Protein AF-A0A967LLN1-F1 (afdb_monomer_lite)

Structure (mmCIF, N/CA/C/O backbone):
data_AF-A0A967LLN1-F1
#
_entry.id   AF-A0A967LLN1-F1
#
loop_
_atom_site.group_PDB
_atom_site.id
_atom_site.type_symbol
_atom_site.label_atom_id
_atom_site.label_alt_id
_atom_site.label_comp_id
_atom_site.label_asym_id
_atom_site.label_entity_id
_atom_site.label_seq_id
_atom_site.pdbx_PDB_ins_code
_atom_site.Cartn_x
_atom_site.Cartn_y
_atom_site.Cartn_z
_atom_site.occupancy
_atom_site.B_iso_or_equiv
_atom_site.auth_seq_id
_atom_site.auth_comp_id
_atom_site.auth_asym_id
_atom_site.auth_atom_id
_atom_site.pdbx_PDB_model_num
ATOM 1 N N . GLY A 1 1 ? -20.301 10.217 14.121 1.00 50.78 1 GLY A N 1
ATOM 2 C CA . GLY A 1 1 ? -21.049 9.078 13.564 1.00 50.78 1 GLY A CA 1
ATOM 3 C C . GLY A 1 1 ? -22.354 9.591 13.008 1.00 50.78 1 GLY A C 1
ATOM 4 O O . GLY A 1 1 ? -22.769 10.674 13.412 1.00 50.78 1 GLY A O 1
ATOM 5 N N . GLU A 1 2 ? -22.960 8.860 12.079 1.00 64.81 2 GLU A N 1
ATOM 6 C CA . GLU A 1 2 ? -24.320 9.166 11.631 1.00 64.81 2 GLU A CA 1
ATOM 7 C C . GLU A 1 2 ? -25.308 9.041 12.807 1.00 64.81 2 GLU A C 1
ATOM 9 O O . GLU A 1 2 ? -25.096 8.206 13.693 1.00 64.81 2 GLU A O 1
ATOM 14 N N . PRO A 1 3 ? -26.338 9.901 12.882 1.00 79.81 3 PRO A N 1
ATOM 15 C CA . PRO A 1 3 ? -27.316 9.851 13.961 1.00 79.81 3 PRO A CA 1
ATOM 16 C C . PRO A 1 3 ? -28.147 8.565 13.883 1.00 79.81 3 PRO A C 1
ATOM 18 O O . PRO A 1 3 ? -28.516 8.121 12.798 1.00 79.81 3 PRO A O 1
ATOM 21 N N . VAL A 1 4 ? -28.481 7.989 15.042 1.00 83.88 4 VAL A N 1
ATOM 22 C CA . VAL A 1 4 ? -29.387 6.834 15.116 1.00 83.88 4 VAL A CA 1
ATOM 23 C C . VAL A 1 4 ? -30.749 7.238 14.535 1.00 83.88 4 VAL A C 1
ATOM 25 O O . VAL A 1 4 ? -31.311 8.240 14.995 1.00 83.88 4 VAL A O 1
ATOM 28 N N . PRO A 1 5 ? -31.299 6.494 13.557 1.00 87.75 5 PRO A N 1
ATOM 29 C CA . PRO A 1 5 ? -32.604 6.805 12.996 1.00 87.75 5 PRO A CA 1
ATOM 30 C C . PRO A 1 5 ? -33.692 6.777 14.070 1.00 87.75 5 PRO A C 1
ATOM 32 O O . PRO A 1 5 ? -33.739 5.874 14.908 1.00 87.75 5 PRO A O 1
ATOM 35 N N . THR A 1 6 ? -34.571 7.776 14.049 1.00 88.75 6 THR A N 1
ATOM 36 C CA . THR A 1 6 ? -35.687 7.894 14.999 1.00 88.75 6 THR A CA 1
ATOM 37 C C . THR A 1 6 ? -36.976 7.277 14.469 1.00 88.75 6 THR A C 1
ATOM 39 O O . THR A 1 6 ? -37.884 6.997 15.253 1.00 88.75 6 THR A O 1
ATOM 42 N N . ASP A 1 7 ? -37.075 7.040 13.159 1.00 94.56 7 ASP A N 1
ATOM 43 C CA . ASP A 1 7 ? -38.197 6.323 12.575 1.00 94.56 7 ASP A CA 1
ATOM 44 C C . ASP A 1 7 ? -38.045 4.809 12.773 1.00 94.56 7 ASP A C 1
ATOM 46 O O . ASP A 1 7 ? -36.957 4.233 12.701 1.00 94.56 7 ASP A O 1
ATOM 50 N N . SER A 1 8 ? -39.170 4.147 13.043 1.00 92.00 8 SER A N 1
ATOM 51 C CA . SER A 1 8 ? -39.167 2.729 13.404 1.00 92.00 8 SER A CA 1
ATOM 52 C C . SER A 1 8 ? -38.662 1.827 12.278 1.00 92.00 8 SER A C 1
ATOM 54 O O . SER A 1 8 ? -38.106 0.774 12.570 1.00 92.00 8 SER A O 1
ATOM 56 N N . ALA A 1 9 ? -38.873 2.193 11.012 1.00 94.06 9 ALA A N 1
ATOM 57 C CA . ALA A 1 9 ? -38.487 1.349 9.886 1.00 94.06 9 ALA A CA 1
ATOM 58 C C . ALA A 1 9 ? -36.965 1.361 9.685 1.00 94.06 9 ALA A C 1
ATOM 60 O O . ALA A 1 9 ? -36.349 0.299 9.591 1.00 94.06 9 ALA A O 1
ATOM 61 N N . ALA A 1 10 ? -36.352 2.544 9.687 1.00 91.88 10 ALA A N 1
ATOM 62 C CA . ALA A 1 10 ? -34.909 2.697 9.589 1.00 91.88 10 ALA A CA 1
ATOM 63 C C . ALA A 1 10 ? -34.192 2.169 10.836 1.00 91.88 10 ALA A C 1
ATOM 65 O O . ALA A 1 10 ? -33.129 1.565 10.709 1.00 91.88 10 ALA A O 1
ATOM 66 N N . LEU A 1 11 ? -34.778 2.313 12.031 1.00 93.88 11 LEU A N 1
ATOM 67 C CA . LEU A 1 11 ? -34.212 1.726 13.245 1.00 93.88 11 LEU A CA 1
ATOM 68 C C . LEU A 1 11 ? -34.177 0.190 13.176 1.00 93.88 11 LEU A C 1
ATOM 70 O O . LEU A 1 11 ? -33.174 -0.418 13.546 1.00 93.88 11 LEU A O 1
ATOM 74 N N . GLU A 1 12 ? -35.242 -0.452 12.690 1.00 95.06 12 GLU A N 1
ATOM 75 C CA . GLU A 1 12 ? -35.258 -1.908 12.492 1.00 95.06 12 GLU A CA 1
ATOM 76 C C . GLU A 1 12 ? -34.293 -2.358 11.386 1.00 95.06 12 GLU A C 1
ATOM 78 O O . GLU A 1 12 ? -33.647 -3.401 11.519 1.00 95.06 12 GLU A O 1
ATOM 83 N N . ALA A 1 13 ? -34.139 -1.566 10.321 1.00 94.00 13 ALA A N 1
ATOM 84 C CA . ALA A 1 13 ? -33.137 -1.823 9.289 1.00 94.00 13 ALA A CA 1
ATOM 85 C C . ALA A 1 13 ? -31.707 -1.750 9.855 1.00 94.00 13 ALA A C 1
ATOM 87 O O . ALA A 1 13 ? -30.924 -2.676 9.643 1.00 94.00 13 ALA A O 1
ATOM 88 N N . LEU A 1 14 ? -31.396 -0.718 10.649 1.00 93.75 14 LEU A N 1
ATOM 89 C CA . LEU A 1 14 ? -30.102 -0.571 11.320 1.00 93.75 14 LEU A CA 1
ATOM 90 C C . LEU A 1 14 ? -29.831 -1.742 12.274 1.00 93.75 14 LEU A C 1
ATOM 92 O O . LEU A 1 14 ? -28.771 -2.357 12.211 1.00 93.75 14 LEU A O 1
ATOM 96 N N . LYS A 1 15 ? -30.804 -2.111 13.117 1.00 94.06 15 LYS A N 1
ATOM 97 C CA . LYS A 1 15 ? -30.673 -3.270 14.020 1.00 94.06 15 LYS A CA 1
ATOM 98 C C . LYS A 1 15 ? -30.375 -4.557 13.259 1.00 94.06 15 LYS A C 1
ATOM 100 O O . L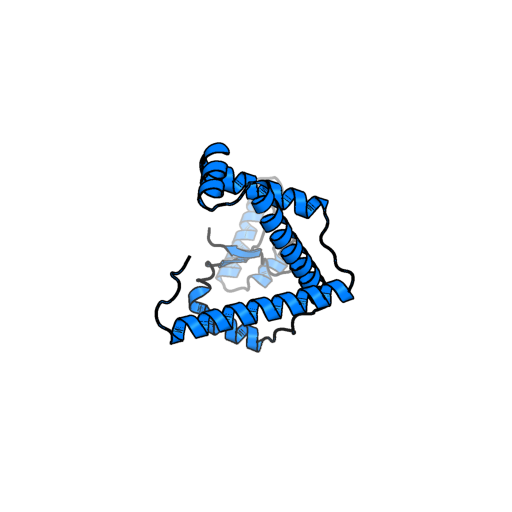YS A 1 15 ? -29.553 -5.350 13.711 1.00 94.06 15 LYS A O 1
ATOM 105 N N . ARG A 1 16 ? -31.045 -4.778 12.124 1.00 95.75 16 ARG A N 1
ATOM 106 C CA . ARG A 1 16 ? -30.810 -5.952 11.278 1.00 95.75 16 ARG A CA 1
ATOM 107 C C . ARG A 1 16 ? -29.395 -5.950 10.707 1.00 95.75 16 ARG A C 1
ATOM 109 O O . ARG A 1 16 ? -28.731 -6.975 10.788 1.00 95.75 16 ARG A O 1
ATOM 116 N N . GLN A 1 17 ? -28.929 -4.814 10.197 1.00 95.69 17 GLN A N 1
ATOM 117 C CA . GLN A 1 17 ? -27.575 -4.669 9.663 1.00 95.69 17 GLN A CA 1
ATOM 118 C C . GLN A 1 17 ? -26.499 -4.921 10.733 1.00 95.69 17 GLN A C 1
ATOM 120 O O . GLN A 1 17 ? -25.527 -5.640 10.486 1.00 95.69 17 GLN A O 1
ATOM 125 N N . GLU A 1 18 ? -26.678 -4.371 11.936 1.00 95.00 18 GLU A N 1
ATOM 126 C CA . GLU A 1 18 ? -25.761 -4.604 13.057 1.00 95.00 18 GLU A CA 1
ATOM 127 C C . GLU A 1 18 ? -25.783 -6.072 13.497 1.00 95.00 18 GLU A C 1
ATOM 129 O O . GLU A 1 18 ? -24.733 -6.683 13.702 1.00 95.00 18 GLU A O 1
ATOM 134 N N . LEU A 1 19 ? -26.969 -6.684 13.567 1.00 96.44 19 LEU A N 1
ATOM 135 C CA . LEU A 1 19 ? -27.102 -8.107 13.867 1.00 96.44 19 LEU A CA 1
ATOM 136 C C . LEU A 1 19 ? -26.388 -8.975 12.821 1.00 96.44 19 LEU A C 1
ATOM 138 O O . LEU A 1 19 ? -25.655 -9.890 13.191 1.00 96.44 19 LEU A O 1
ATOM 142 N N . GLU A 1 20 ? -26.559 -8.690 11.530 1.00 97.25 20 GLU A N 1
ATOM 143 C CA . GLU A 1 20 ? -25.869 -9.399 10.447 1.00 97.25 20 GLU A CA 1
ATOM 144 C C . GLU A 1 20 ? -24.346 -9.239 10.542 1.00 97.25 20 GLU A C 1
ATOM 146 O O . GLU A 1 20 ? -23.610 -10.216 10.390 1.00 97.25 20 GLU A O 1
ATOM 151 N N . THR A 1 21 ? -23.865 -8.039 10.870 1.00 94.81 21 THR A N 1
ATOM 152 C CA . THR A 1 21 ? -22.436 -7.773 11.094 1.00 94.81 21 THR A CA 1
ATOM 153 C C . THR A 1 21 ? -21.887 -8.621 12.242 1.00 94.81 21 THR A C 1
ATOM 155 O O . THR A 1 21 ? -20.859 -9.285 12.083 1.00 94.81 21 THR A O 1
ATOM 158 N N . LEU A 1 22 ? -22.602 -8.673 13.371 1.00 94.12 22 LEU A N 1
ATOM 159 C CA . LEU A 1 22 ? -22.223 -9.488 14.527 1.00 94.12 22 LEU A CA 1
ATOM 160 C C . LEU A 1 22 ? -22.251 -10.988 14.214 1.00 94.12 22 LEU A C 1
ATOM 162 O O . LEU A 1 22 ? -21.342 -11.709 14.622 1.00 94.12 22 LEU A O 1
ATOM 166 N N . ILE A 1 23 ? -23.260 -11.463 13.477 1.00 96.38 23 ILE A N 1
ATOM 167 C CA . ILE A 1 23 ? -23.355 -12.865 13.046 1.00 96.38 23 ILE A CA 1
ATOM 168 C C . ILE A 1 23 ? -22.143 -13.231 12.186 1.00 96.38 23 ILE A C 1
ATOM 170 O O . ILE A 1 23 ? -21.467 -14.220 12.471 1.00 96.38 23 ILE A O 1
ATOM 174 N N . ASN A 1 24 ? -21.832 -12.420 11.174 1.00 93.75 24 ASN A N 1
ATOM 175 C CA . ASN A 1 24 ? -20.703 -12.663 10.279 1.00 93.75 24 ASN A CA 1
ATOM 176 C C . ASN A 1 24 ? -19.366 -12.650 11.030 1.00 93.75 24 ASN A C 1
ATOM 178 O O . ASN A 1 24 ? -18.518 -13.516 10.803 1.00 93.75 24 ASN A O 1
ATOM 182 N N . GLU A 1 25 ? -19.187 -11.712 11.963 1.00 92.88 25 GLU A N 1
ATOM 183 C CA . GLU A 1 25 ? -17.988 -11.670 12.798 1.00 92.88 25 GLU A CA 1
ATOM 184 C C . GLU A 1 25 ? -17.874 -12.921 13.680 1.00 92.88 25 GLU A C 1
ATOM 186 O O . GLU A 1 25 ? -16.807 -13.531 13.744 1.00 92.88 25 GLU A O 1
ATOM 191 N N . LEU A 1 26 ? -18.964 -13.346 14.324 1.00 94.75 26 LEU A N 1
ATOM 192 C CA . LEU A 1 26 ? -18.969 -14.542 15.168 1.00 94.75 26 LEU A CA 1
ATOM 193 C C . LEU A 1 26 ? -18.662 -15.810 14.372 1.00 94.75 26 LEU A C 1
ATOM 195 O O . LEU A 1 26 ? -17.881 -16.634 14.846 1.00 94.75 26 LEU A O 1
ATOM 199 N N . ILE A 1 27 ? -19.224 -15.958 13.170 1.00 95.81 27 ILE A N 1
ATOM 200 C CA . ILE A 1 27 ? -18.919 -17.084 12.277 1.00 95.81 27 ILE A CA 1
ATOM 201 C C . ILE A 1 27 ? -17.418 -17.125 11.982 1.00 95.81 27 ILE A C 1
ATOM 203 O O . ILE A 1 27 ? -16.795 -18.182 12.090 1.00 95.81 27 ILE A O 1
ATOM 207 N N . LEU A 1 28 ? -16.827 -15.973 11.662 1.00 94.31 28 LEU A N 1
ATOM 208 C CA . LEU A 1 28 ? -15.412 -15.883 11.330 1.00 94.31 28 LEU A CA 1
ATOM 209 C C . LEU A 1 28 ? -14.511 -16.198 12.529 1.00 94.31 28 LEU A C 1
ATOM 211 O O . LEU A 1 28 ? -13.551 -16.950 12.391 1.00 94.31 28 LEU A O 1
ATOM 215 N N . LEU A 1 29 ? -14.833 -15.666 13.711 1.00 95.56 29 LEU A N 1
ATOM 216 C CA . LEU A 1 29 ? -14.082 -15.940 14.939 1.00 95.56 29 LEU A CA 1
ATOM 217 C C . LEU A 1 29 ? -14.192 -17.412 15.357 1.00 95.56 29 LEU A C 1
ATOM 219 O O . LEU A 1 29 ? -13.204 -17.998 15.795 1.00 95.56 29 LEU A O 1
ATOM 223 N N . GLN A 1 30 ? -15.363 -18.034 15.191 1.00 96.00 30 GLN A N 1
ATOM 224 C CA . GLN A 1 30 ? -15.542 -19.466 15.445 1.00 96.00 30 GLN A CA 1
ATOM 225 C C . GLN A 1 30 ? -14.746 -20.326 14.459 1.00 96.00 30 GLN A C 1
ATOM 227 O O . GLN A 1 30 ? -14.157 -21.326 14.866 1.00 96.00 30 GLN A O 1
ATOM 232 N N . ALA A 1 31 ? -14.716 -19.950 13.180 1.00 95.81 31 ALA A N 1
ATOM 233 C CA . ALA A 1 31 ? -13.921 -20.638 12.168 1.00 95.81 31 ALA A CA 1
ATOM 234 C C . ALA A 1 31 ? -12.416 -20.513 12.460 1.00 95.81 31 ALA A C 1
ATOM 236 O O . ALA A 1 31 ? -11.721 -21.522 12.534 1.00 95.81 31 ALA A O 1
ATOM 237 N N . ALA A 1 32 ? -11.942 -19.302 12.766 1.00 96.25 32 ALA A N 1
ATOM 238 C CA . ALA A 1 32 ? -10.562 -19.050 13.168 1.00 96.25 32 ALA A CA 1
ATOM 239 C C . ALA A 1 32 ? -10.154 -19.860 14.412 1.00 96.25 32 ALA A C 1
ATOM 241 O O . ALA A 1 32 ? -9.073 -20.444 14.441 1.00 96.25 32 ALA A O 1
ATOM 242 N N . ALA A 1 33 ? -11.035 -19.957 15.415 1.00 95.06 33 ALA A N 1
ATOM 243 C CA . ALA A 1 33 ? -10.790 -20.758 16.613 1.00 95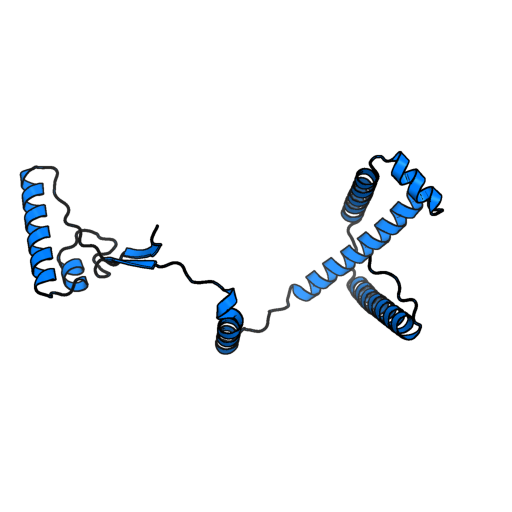.06 33 ALA A CA 1
ATOM 244 C C . ALA A 1 33 ? -10.690 -22.264 16.312 1.00 95.06 33 ALA A C 1
ATOM 246 O O . ALA A 1 33 ? -9.844 -22.941 16.894 1.00 95.06 33 ALA A O 1
ATOM 247 N N . ARG A 1 34 ? -11.512 -22.797 15.391 1.00 96.19 34 ARG A N 1
ATOM 248 C CA . ARG A 1 34 ? -11.395 -24.194 14.921 1.00 96.19 34 ARG A CA 1
ATOM 249 C C . ARG A 1 34 ? -10.049 -24.451 14.244 1.00 96.19 34 ARG A C 1
ATOM 251 O O . ARG A 1 34 ? -9.462 -25.507 14.460 1.00 96.19 34 ARG A O 1
ATOM 258 N N . ASP A 1 35 ? -9.543 -23.457 13.524 1.00 95.44 35 ASP A N 1
ATOM 259 C CA . ASP A 1 35 ? -8.240 -23.499 12.855 1.00 95.44 35 ASP A CA 1
ATOM 260 C C . ASP A 1 35 ? -7.084 -23.057 13.778 1.00 95.44 35 ASP A C 1
ATOM 262 O O . ASP A 1 35 ? -5.959 -22.849 13.326 1.00 95.44 35 ASP A O 1
ATOM 266 N N . SER A 1 36 ? -7.339 -22.959 15.092 1.00 95.00 36 SER A N 1
ATOM 267 C CA . SER A 1 36 ? -6.351 -22.641 16.135 1.00 95.00 36 SER A CA 1
ATOM 268 C C . SER A 1 36 ? -5.633 -21.296 15.943 1.00 95.00 36 SER A C 1
ATOM 270 O O . SER A 1 36 ? -4.508 -21.108 16.409 1.00 95.00 36 SER A O 1
ATOM 272 N N . ILE A 1 37 ? -6.285 -20.341 15.279 1.00 94.00 37 ILE A N 1
ATOM 273 C CA . ILE A 1 37 ? -5.788 -18.976 15.104 1.00 94.00 37 ILE A CA 1
ATOM 274 C C . ILE A 1 37 ? -6.085 -18.157 16.359 1.00 94.00 37 ILE A C 1
ATOM 276 O O . ILE A 1 37 ? -7.232 -18.042 16.798 1.00 94.00 37 ILE A O 1
ATOM 280 N N . VAL A 1 38 ? -5.039 -17.557 16.924 1.00 91.00 38 VAL A N 1
ATOM 281 C CA . VAL A 1 38 ? -5.092 -16.729 18.133 1.00 91.00 38 VAL A CA 1
ATOM 282 C C . VAL A 1 38 ? -4.342 -15.420 17.907 1.00 91.00 38 VAL A C 1
ATOM 284 O O . VAL A 1 38 ? -3.326 -15.393 17.218 1.00 91.00 38 VAL A O 1
ATOM 287 N N . ALA A 1 39 ? -4.816 -14.331 18.514 1.00 92.06 39 ALA A N 1
ATOM 288 C CA . ALA A 1 39 ? -4.083 -13.067 18.485 1.00 92.06 39 ALA A CA 1
ATOM 289 C C . ALA A 1 39 ? -2.803 -13.162 19.331 1.00 92.06 39 ALA A C 1
ATOM 291 O O . ALA A 1 39 ? -2.814 -13.744 20.416 1.00 92.06 39 ALA A O 1
ATOM 292 N N . GLY A 1 40 ? -1.715 -12.548 18.865 1.00 92.25 40 GLY A N 1
ATOM 293 C CA . GLY A 1 40 ? -0.480 -12.447 19.640 1.00 92.25 40 GLY A CA 1
ATOM 294 C C . GLY A 1 40 ? -0.633 -11.450 20.788 1.00 92.25 40 GLY A C 1
ATOM 295 O O . GLY A 1 40 ? -0.829 -10.263 20.542 1.00 92.25 40 GLY A O 1
ATOM 296 N N . GLU A 1 41 ? -0.503 -11.906 22.036 1.00 91.88 41 GLU A N 1
ATOM 297 C CA . GLU A 1 41 ? -0.717 -11.069 23.232 1.00 91.88 41 GLU A CA 1
ATOM 298 C C . GLU A 1 41 ? 0.130 -9.791 23.247 1.00 91.88 41 GLU A C 1
ATOM 300 O O . GLU A 1 41 ? -0.370 -8.721 23.578 1.00 91.88 41 GLU A O 1
ATOM 305 N N . GLY A 1 42 ? 1.400 -9.879 22.839 1.00 94.81 42 GLY A N 1
ATOM 306 C CA . GLY A 1 42 ? 2.281 -8.710 22.792 1.00 94.81 42 GLY A CA 1
ATOM 307 C C . GLY A 1 42 ? 1.842 -7.659 21.766 1.00 94.81 42 GLY A C 1
ATOM 308 O O . GLY A 1 42 ? 1.982 -6.465 22.012 1.00 94.81 42 GLY A O 1
ATOM 309 N N . GLU A 1 43 ? 1.274 -8.088 20.636 1.00 92.69 43 GLU A N 1
ATOM 310 C CA . GLU A 1 43 ? 0.745 -7.176 19.618 1.00 92.69 43 GLU A CA 1
ATOM 311 C C . GLU A 1 43 ? -0.572 -6.542 20.078 1.00 92.69 43 GLU A C 1
ATOM 313 O O . GLU A 1 43 ? -0.770 -5.341 19.897 1.00 92.69 43 GLU A O 1
ATOM 318 N N . VAL A 1 44 ? -1.443 -7.327 20.725 1.00 95.50 44 VAL A N 1
ATOM 319 C CA . VAL A 1 44 ? -2.686 -6.821 21.321 1.00 95.50 44 VAL A CA 1
ATOM 320 C C . VAL A 1 44 ? -2.372 -5.721 22.328 1.00 95.50 44 VAL A C 1
ATOM 322 O O . VAL A 1 44 ? -2.936 -4.635 22.232 1.00 95.50 44 VAL A O 1
ATOM 325 N N . GLU A 1 45 ? -1.438 -5.969 23.245 1.00 95.88 45 GLU A N 1
ATOM 326 C CA . GLU A 1 45 ? -1.054 -4.999 24.270 1.00 95.88 45 GLU A CA 1
ATOM 327 C C . GLU A 1 45 ? -0.486 -3.711 23.658 1.00 95.88 45 GLU A C 1
ATOM 329 O O . GLU A 1 45 ? -0.899 -2.610 24.024 1.00 95.88 45 GLU A O 1
ATOM 334 N N . ALA A 1 46 ? 0.398 -3.834 22.663 1.00 97.12 46 ALA A N 1
ATOM 335 C CA . ALA A 1 46 ? 0.965 -2.680 21.968 1.00 97.12 46 ALA A CA 1
ATOM 336 C C . ALA A 1 46 ? -0.107 -1.839 21.249 1.00 97.12 46 ALA A C 1
ATOM 338 O O . ALA A 1 46 ? -0.064 -0.608 21.294 1.00 97.12 46 ALA A O 1
ATOM 339 N N . GLN A 1 47 ? -1.086 -2.484 20.605 1.00 96.50 47 GLN A N 1
ATOM 340 C CA . GLN A 1 47 ? -2.192 -1.789 19.940 1.00 96.50 47 GLN A CA 1
ATOM 341 C C . GLN A 1 47 ? -3.156 -1.133 20.940 1.00 96.50 47 GLN A C 1
ATOM 343 O O . GLN A 1 47 ? -3.643 -0.033 20.678 1.00 96.50 47 GLN A O 1
ATOM 348 N N . VAL A 1 48 ? -3.412 -1.768 22.088 1.00 97.62 48 VAL A N 1
ATOM 349 C CA . VAL A 1 48 ? -4.230 -1.197 23.172 1.00 97.62 48 VAL A CA 1
ATOM 350 C C . VAL A 1 48 ? -3.574 0.060 23.739 1.00 97.62 48 VAL A C 1
ATOM 352 O O . VAL A 1 48 ? -4.234 1.094 23.841 1.00 97.62 48 VAL A O 1
ATOM 355 N N . GLU A 1 49 ? -2.277 -0.000 24.045 1.00 96.62 49 GLU A N 1
ATOM 356 C CA . GLU A 1 49 ? -1.505 1.159 24.508 1.00 96.62 49 GLU A CA 1
ATOM 357 C C . GLU A 1 49 ? -1.529 2.302 23.490 1.00 96.62 49 GLU A C 1
ATOM 359 O O . GLU A 1 49 ? -1.830 3.446 23.835 1.00 96.62 49 GLU A O 1
ATOM 364 N N . ALA A 1 50 ? -1.295 1.995 22.210 1.00 97.38 50 ALA A N 1
ATOM 365 C CA . ALA A 1 50 ? -1.350 2.992 21.146 1.00 97.38 50 ALA A CA 1
ATOM 366 C C . ALA A 1 50 ? -2.744 3.630 21.016 1.00 97.38 50 ALA A C 1
ATOM 368 O O . ALA A 1 50 ? -2.851 4.845 20.826 1.00 97.38 50 ALA A O 1
ATOM 369 N N . ALA A 1 51 ? -3.811 2.835 21.147 1.00 95.81 51 ALA A N 1
ATOM 370 C CA . ALA A 1 51 ? -5.184 3.321 21.092 1.00 95.81 51 ALA A CA 1
ATOM 371 C C . ALA A 1 51 ? -5.512 4.246 22.272 1.00 95.81 51 ALA A C 1
ATOM 373 O O . ALA A 1 51 ? -6.075 5.319 22.058 1.00 95.81 51 ALA A O 1
ATOM 374 N N . ILE A 1 52 ? -5.123 3.880 23.498 1.00 95.62 52 ILE A N 1
ATOM 375 C CA . ILE A 1 52 ? -5.323 4.724 24.685 1.00 95.62 52 ILE A CA 1
ATOM 376 C C . ILE A 1 52 ? -4.524 6.024 24.556 1.00 95.62 52 ILE A C 1
ATOM 378 O O . ILE A 1 52 ? -5.091 7.102 24.723 1.00 95.62 52 ILE A O 1
ATOM 382 N N . ALA A 1 53 ? -3.250 5.953 24.161 1.00 96.00 53 ALA A N 1
ATOM 383 C CA . ALA A 1 53 ? -2.417 7.136 23.949 1.00 96.00 53 ALA A CA 1
ATOM 384 C C . ALA A 1 53 ? -2.967 8.067 22.848 1.00 96.00 53 ALA A C 1
ATOM 386 O O . ALA A 1 53 ? -2.777 9.284 22.897 1.00 96.00 53 ALA A O 1
ATOM 387 N N . ASP A 1 54 ? -3.643 7.528 21.827 1.00 96.38 54 ASP A N 1
ATOM 388 C CA . ASP A 1 54 ? -4.357 8.338 20.835 1.00 96.38 54 ASP A CA 1
ATOM 389 C C . ASP A 1 54 ? -5.576 9.047 21.435 1.00 96.38 54 ASP A C 1
ATOM 391 O O . ASP A 1 54 ? -5.763 10.239 21.189 1.00 96.38 54 ASP A O 1
ATOM 395 N N . GLN A 1 55 ? -6.357 8.366 22.279 1.00 94.81 55 GLN A N 1
ATOM 396 C CA . GLN A 1 55 ? -7.481 8.993 22.980 1.00 94.81 55 GLN A CA 1
ATOM 397 C C . GLN A 1 55 ? -7.012 10.087 23.940 1.00 94.81 55 GLN A C 1
ATOM 399 O O . GLN A 1 55 ? -7.514 11.207 23.872 1.00 94.81 55 GLN A O 1
ATOM 404 N N . GLU A 1 56 ? -5.999 9.827 24.767 1.00 95.19 56 GLU A N 1
ATOM 405 C CA . GLU A 1 56 ? -5.450 10.831 25.686 1.00 95.19 56 GLU A CA 1
ATOM 406 C C . GLU A 1 56 ? -5.004 12.103 24.949 1.00 95.19 56 GLU A C 1
ATOM 408 O O . GLU A 1 56 ? -5.268 13.215 25.412 1.00 95.19 56 GLU A O 1
ATOM 413 N N . ARG A 1 57 ? -4.391 11.956 23.763 1.00 95.69 57 ARG A N 1
ATOM 414 C CA . ARG A 1 57 ? -4.022 13.090 22.901 1.00 95.69 57 ARG A CA 1
ATOM 415 C C . ARG A 1 57 ? -5.242 13.834 22.357 1.00 95.69 57 ARG A C 1
ATOM 417 O O . ARG A 1 57 ? -5.233 15.062 22.363 1.00 95.69 57 ARG A O 1
ATOM 424 N N . ARG A 1 58 ? -6.294 13.131 21.921 1.00 95.50 58 ARG A N 1
ATOM 425 C CA . ARG A 1 58 ? -7.547 13.750 21.431 1.00 95.50 58 ARG A CA 1
ATOM 426 C C . ARG A 1 58 ? -8.274 14.543 22.516 1.00 95.50 58 ARG A C 1
ATOM 428 O O . ARG A 1 58 ? -8.836 15.592 22.220 1.00 95.50 58 ARG A O 1
ATOM 435 N N . PHE A 1 59 ? -8.227 14.068 23.759 1.00 94.62 59 PHE A N 1
ATOM 436 C CA . PHE A 1 59 ? -8.765 14.772 24.928 1.00 94.62 59 PHE A CA 1
ATOM 437 C C . PHE A 1 59 ? -7.804 15.835 25.492 1.00 94.62 59 PHE A C 1
ATOM 439 O O . PHE A 1 59 ? -8.151 16.5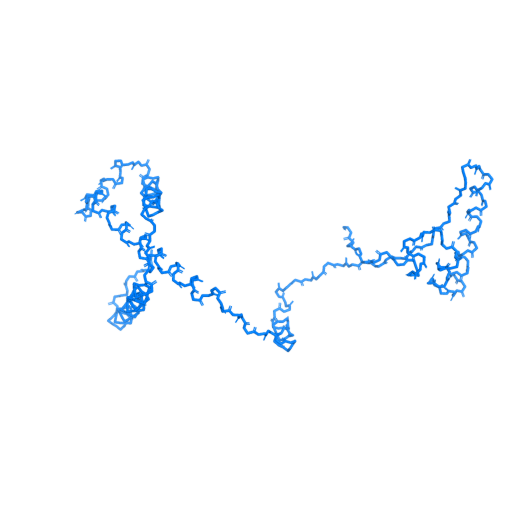57 26.425 1.00 94.62 59 PHE A O 1
ATOM 446 N N . GLY A 1 60 ? -6.591 15.950 24.943 1.00 94.50 60 GLY A N 1
ATOM 447 C CA . GLY A 1 60 ? -5.571 16.927 25.328 1.00 94.50 60 GLY A CA 1
ATOM 448 C C . GLY A 1 60 ? -4.782 16.573 26.591 1.00 94.50 60 GLY A C 1
ATOM 449 O O . GLY A 1 60 ? -3.667 17.060 26.768 1.00 94.50 60 GLY A O 1
ATOM 450 N N . SER A 1 61 ? -5.316 15.722 27.467 1.00 94.44 61 SER A N 1
ATOM 451 C CA . SER A 1 61 ? -4.583 15.167 28.605 1.00 94.44 61 SER A CA 1
ATOM 452 C C . SER A 1 61 ? -5.206 13.860 29.088 1.00 94.44 61 SER A C 1
ATOM 454 O O . SER A 1 61 ? -6.412 13.643 28.953 1.00 94.44 61 SER A O 1
ATOM 456 N N . ARG A 1 62 ? -4.395 13.038 29.760 1.00 93.69 62 ARG A N 1
ATOM 457 C CA . ARG A 1 62 ? -4.866 11.839 30.459 1.00 93.69 62 ARG A CA 1
ATOM 458 C C . ARG A 1 62 ? -5.975 12.142 31.468 1.00 93.69 62 ARG A C 1
ATOM 460 O O . ARG A 1 62 ? -6.983 11.454 31.481 1.00 93.69 62 ARG A O 1
ATOM 467 N N . SER A 1 63 ? -5.843 13.206 32.264 1.00 95.44 63 SER A N 1
ATOM 468 C CA . SER A 1 63 ? -6.870 13.555 33.257 1.00 95.44 63 SER A CA 1
ATOM 469 C C . SER A 1 63 ? -8.211 13.927 32.612 1.00 95.44 63 SER A C 1
ATOM 471 O O . SER A 1 63 ? -9.257 13.516 33.106 1.00 95.44 63 SER A O 1
ATOM 473 N N . ALA A 1 64 ? -8.195 14.654 31.489 1.00 96.06 64 ALA A N 1
ATOM 474 C CA . ALA A 1 64 ? -9.415 14.987 30.751 1.00 96.06 64 ALA A CA 1
ATOM 475 C C . ALA A 1 64 ? -10.090 13.735 30.166 1.00 96.06 64 ALA A C 1
ATOM 477 O O . ALA A 1 64 ? -11.311 13.606 30.232 1.00 96.06 64 ALA A O 1
ATOM 478 N N . PHE A 1 65 ? -9.296 12.793 29.652 1.00 96.44 65 PHE A N 1
ATOM 479 C CA . PHE A 1 65 ? -9.784 11.497 29.187 1.00 96.44 65 PHE A CA 1
ATOM 480 C C . PHE A 1 65 ? -10.395 10.662 30.326 1.00 96.44 65 PHE A C 1
ATOM 482 O O . PHE A 1 65 ? -11.512 10.167 30.201 1.00 96.44 65 PHE A O 1
ATOM 489 N N . GLU A 1 66 ? -9.713 10.564 31.469 1.00 95.50 66 GLU A N 1
ATOM 490 C CA . GLU A 1 66 ? -10.205 9.855 32.658 1.00 95.50 66 GLU A CA 1
ATOM 491 C C . GLU A 1 66 ? -11.520 10.447 33.185 1.00 95.50 66 GLU A C 1
ATOM 493 O O . GLU A 1 66 ? -12.440 9.709 33.540 1.00 95.50 66 GLU A O 1
ATOM 498 N N . GLN A 1 67 ? -11.640 11.778 33.194 1.00 96.31 67 GLN A N 1
ATOM 499 C CA . GLN A 1 67 ? -12.884 12.461 33.557 1.00 96.31 67 GLN A CA 1
ATOM 500 C C . GLN A 1 67 ? -14.009 12.168 32.560 1.00 96.31 67 GLN A C 1
ATOM 502 O O . GLN A 1 67 ? -15.138 11.933 32.985 1.00 96.31 67 GLN A O 1
ATOM 507 N N . ALA A 1 68 ? -13.715 12.147 31.257 1.00 95.69 68 ALA A N 1
ATOM 508 C CA . ALA A 1 68 ? -14.700 11.810 30.233 1.00 95.69 68 ALA A CA 1
ATOM 509 C C . ALA A 1 68 ? -15.238 10.381 30.411 1.00 95.69 68 ALA A C 1
ATOM 511 O O . ALA A 1 68 ? -16.452 10.195 30.440 1.00 95.69 68 ALA A O 1
ATOM 512 N N . LEU A 1 69 ? -14.357 9.399 30.642 1.00 96.19 69 LEU A N 1
ATOM 513 C CA . LEU A 1 69 ? -14.768 8.023 30.942 1.00 96.19 69 LEU A CA 1
ATOM 514 C C . LEU A 1 69 ? -15.612 7.942 32.219 1.00 96.19 69 LEU A C 1
ATOM 516 O O . LEU A 1 69 ? -16.653 7.288 32.233 1.00 96.19 69 LEU A O 1
ATOM 520 N N . SER A 1 70 ? -15.203 8.648 33.276 1.00 96.00 70 SER A N 1
ATOM 521 C CA . SER A 1 70 ? -15.944 8.689 34.541 1.00 96.00 70 SER A CA 1
ATOM 522 C C . SER A 1 70 ? -17.356 9.265 34.366 1.00 96.00 70 SER A C 1
ATOM 524 O O . SER A 1 70 ? -18.313 8.732 34.929 1.00 96.00 70 SER A O 1
ATOM 526 N N . ASN A 1 71 ? -17.517 10.299 33.530 1.00 96.12 71 ASN A N 1
ATOM 527 C CA . ASN A 1 71 ? -18.826 10.874 33.197 1.00 96.12 71 ASN A CA 1
ATOM 528 C C . ASN A 1 71 ? -19.735 9.884 32.448 1.00 96.12 71 ASN A C 1
ATOM 530 O O . ASN A 1 71 ? -20.956 9.961 32.569 1.00 96.12 71 ASN A O 1
ATOM 534 N N . GLU A 1 72 ? -19.146 8.946 31.706 1.00 93.88 72 GLU A N 1
ATOM 535 C CA . GLU A 1 72 ? -19.841 7.832 31.049 1.00 93.88 72 GLU A CA 1
ATOM 536 C C . GLU A 1 72 ? -20.007 6.604 31.969 1.00 93.88 72 GLU A C 1
ATOM 538 O O . GLU A 1 72 ? -20.554 5.582 31.556 1.00 93.88 72 GLU A O 1
ATOM 543 N N . GLY A 1 73 ? -19.571 6.693 33.232 1.00 96.06 73 GLY A N 1
ATOM 544 C CA . GLY A 1 73 ? -19.669 5.614 34.217 1.00 96.06 73 GLY A CA 1
ATOM 545 C C . GLY A 1 73 ? -18.639 4.497 34.027 1.00 96.06 73 GLY A C 1
ATOM 546 O O . GLY A 1 73 ? -18.859 3.383 34.503 1.00 96.06 73 GLY A O 1
ATOM 547 N N . MET A 1 74 ? -17.531 4.779 33.338 1.00 95.81 74 MET A N 1
ATOM 548 C CA . MET A 1 74 ? -16.494 3.809 32.991 1.00 95.81 74 MET A CA 1
ATOM 549 C C . MET A 1 74 ? -15.151 4.151 33.646 1.00 95.81 74 MET A C 1
ATOM 551 O O . MET A 1 74 ? -14.757 5.312 33.749 1.00 95.81 74 MET A O 1
ATOM 555 N N . THR A 1 75 ? -14.409 3.128 34.068 1.00 95.56 75 THR A N 1
ATOM 556 C CA . THR A 1 75 ? -13.011 3.285 34.498 1.00 95.56 75 THR A CA 1
ATOM 557 C C . THR A 1 75 ? -12.046 3.110 33.325 1.00 95.56 75 THR A C 1
ATOM 559 O O . THR A 1 75 ? -12.363 2.458 32.331 1.00 95.56 75 THR A O 1
ATOM 562 N N . VAL A 1 76 ? -10.819 3.623 33.460 1.00 93.19 76 VAL A N 1
ATOM 563 C CA . VAL A 1 76 ? -9.746 3.389 32.472 1.00 93.19 76 VAL A CA 1
ATOM 564 C C . VAL A 1 76 ? -9.508 1.900 32.246 1.00 93.19 76 VAL A C 1
ATOM 566 O O . VAL A 1 76 ? -9.303 1.478 31.115 1.00 93.19 76 VAL A O 1
ATOM 569 N N . GLU A 1 77 ? -9.570 1.096 33.307 1.00 95.50 77 GLU A N 1
ATOM 570 C CA . GLU A 1 77 ? -9.360 -0.349 33.217 1.00 95.50 77 GLU A CA 1
ATOM 571 C C . GLU A 1 77 ? -10.479 -1.038 32.423 1.00 95.50 77 GLU A C 1
ATOM 573 O O . GLU A 1 77 ? -10.212 -1.866 31.556 1.00 95.50 77 GLU A O 1
ATOM 578 N N . GLN A 1 78 ? -11.738 -0.654 32.648 1.00 96.31 78 GLN A N 1
ATOM 579 C CA . GLN A 1 78 ? -12.863 -1.165 31.858 1.00 96.31 78 GLN A CA 1
ATOM 580 C C . GLN A 1 78 ? -12.743 -0.764 30.385 1.00 96.31 78 GLN A C 1
ATOM 582 O O . GLN A 1 78 ? -12.943 -1.596 29.498 1.00 96.31 78 GLN A O 1
ATOM 587 N N . TYR A 1 79 ? -12.359 0.486 30.120 1.00 95.81 79 TYR A N 1
ATOM 588 C CA . TYR A 1 79 ? -12.117 0.961 28.763 1.00 95.81 79 TYR A CA 1
ATOM 589 C C . TYR A 1 79 ? -10.986 0.175 28.092 1.00 95.81 79 TYR A C 1
ATOM 591 O O . TYR A 1 79 ? -11.138 -0.309 26.971 1.00 95.81 79 TYR A O 1
ATOM 599 N N . ARG A 1 80 ? -9.873 -0.031 28.805 1.00 96.56 80 ARG A N 1
ATOM 600 C CA . ARG A 1 80 ? -8.736 -0.830 28.342 1.00 96.56 80 ARG A CA 1
ATOM 601 C C . ARG A 1 80 ? -9.165 -2.243 27.962 1.00 96.56 80 ARG A C 1
ATOM 603 O O . ARG A 1 80 ? -8.816 -2.707 26.880 1.00 96.56 80 ARG A O 1
ATOM 610 N N . GLN A 1 81 ? -9.949 -2.909 28.809 1.00 97.12 81 GLN A N 1
ATOM 611 C CA . GLN A 1 81 ? -10.459 -4.255 28.535 1.00 97.12 81 GLN A CA 1
ATOM 612 C C . GLN A 1 81 ? -11.367 -4.288 27.302 1.00 97.12 81 GLN A C 1
ATOM 614 O O . GLN A 1 81 ? -11.256 -5.206 26.487 1.00 97.12 81 GLN A O 1
ATOM 619 N N . MET A 1 82 ? -12.220 -3.277 27.124 1.00 96.00 82 MET A N 1
ATOM 620 C CA . MET A 1 82 ? -13.068 -3.147 25.937 1.00 96.00 82 MET A CA 1
ATOM 621 C C . MET A 1 82 ? -12.227 -3.010 24.659 1.00 96.00 82 MET A C 1
ATOM 623 O O . MET A 1 82 ? -12.459 -3.730 23.684 1.00 96.00 82 MET A O 1
ATOM 627 N N . ILE A 1 83 ? -11.208 -2.146 24.675 1.00 96.88 83 ILE A N 1
ATOM 628 C CA . ILE A 1 83 ? -10.280 -1.988 23.549 1.00 96.88 83 ILE A CA 1
ATOM 629 C C . ILE A 1 83 ? -9.506 -3.284 23.295 1.00 96.88 83 ILE A C 1
ATOM 631 O O . ILE A 1 83 ? -9.439 -3.732 22.152 1.00 96.88 83 ILE A O 1
ATOM 635 N N . ALA A 1 84 ? -8.996 -3.940 24.339 1.00 97.31 84 ALA A N 1
ATOM 636 C CA . ALA A 1 84 ? -8.262 -5.198 24.220 1.00 97.31 84 ALA A CA 1
ATOM 637 C C . ALA A 1 84 ? -9.108 -6.309 23.584 1.00 97.31 84 ALA A C 1
ATOM 639 O O . ALA A 1 84 ? -8.623 -7.040 22.718 1.00 97.31 84 ALA A O 1
ATOM 640 N N . GLN A 1 85 ? -10.388 -6.417 23.955 1.00 95.88 85 GLN A N 1
ATOM 641 C CA . GLN A 1 85 ? -11.314 -7.354 23.317 1.00 95.88 85 GLN A CA 1
ATOM 642 C C . GLN A 1 85 ? -11.522 -7.031 21.831 1.00 95.88 85 GLN A C 1
ATOM 644 O O . GLN A 1 85 ? -11.463 -7.940 20.999 1.00 95.88 85 GLN A O 1
ATOM 649 N N . GLY A 1 86 ? -11.726 -5.756 21.485 1.00 95.12 86 GLY A N 1
ATOM 650 C CA . GLY A 1 86 ? -11.894 -5.318 20.096 1.00 95.12 86 GLY A CA 1
ATOM 651 C C . GLY A 1 86 ? -10.655 -5.584 19.236 1.00 95.12 86 GLY A C 1
ATOM 652 O O . GLY A 1 86 ? -10.758 -6.179 18.161 1.00 95.12 86 GLY A O 1
ATOM 653 N N . VAL A 1 87 ? -9.476 -5.219 19.744 1.00 96.62 87 VAL A N 1
ATOM 654 C CA . VAL A 1 87 ? -8.175 -5.453 19.101 1.00 96.62 87 VAL A CA 1
ATOM 655 C C . VAL A 1 87 ? -7.946 -6.945 18.875 1.00 96.62 87 VAL A C 1
ATOM 657 O O . VAL A 1 87 ? -7.653 -7.360 17.756 1.00 96.62 87 VAL A O 1
ATOM 660 N N . ARG A 1 88 ? -8.162 -7.776 19.901 1.00 96.12 88 ARG A N 1
ATOM 661 C CA . ARG A 1 88 ? -8.010 -9.235 19.807 1.00 96.12 88 ARG A CA 1
ATOM 662 C C . ARG A 1 88 ? -8.911 -9.837 18.731 1.00 96.12 88 ARG A C 1
ATOM 664 O O . ARG A 1 88 ? -8.433 -10.601 17.895 1.00 96.12 88 ARG A O 1
ATOM 671 N N . ARG A 1 89 ? -10.201 -9.481 18.727 1.00 95.25 89 ARG A N 1
ATOM 672 C CA . ARG A 1 89 ? -11.161 -9.945 17.708 1.00 95.25 89 ARG A CA 1
ATOM 673 C C . ARG A 1 89 ? -10.732 -9.513 16.309 1.00 95.25 89 ARG A C 1
ATOM 675 O O . ARG A 1 89 ? -10.740 -10.328 15.388 1.00 95.25 89 ARG A O 1
ATOM 682 N N . SER A 1 90 ? -10.320 -8.255 16.159 1.00 94.19 90 SER A N 1
ATOM 683 C CA . SER A 1 90 ? -9.851 -7.724 14.879 1.00 94.19 90 SER A CA 1
ATOM 684 C C . SER A 1 90 ? -8.600 -8.446 14.381 1.00 94.19 90 SER A C 1
ATOM 686 O O . SER A 1 90 ? -8.557 -8.826 13.212 1.00 94.19 90 SER A O 1
ATOM 688 N N . GLY A 1 91 ? -7.626 -8.697 15.259 1.00 94.12 91 GLY A N 1
ATOM 689 C CA . GLY A 1 91 ? -6.399 -9.422 14.932 1.00 94.12 91 GLY A CA 1
ATOM 690 C C . GLY A 1 91 ? -6.673 -10.856 14.477 1.00 94.12 91 GLY A C 1
ATOM 691 O O . GLY A 1 91 ? -6.204 -11.254 13.414 1.00 94.12 91 GLY A O 1
ATOM 692 N N . ILE A 1 92 ? -7.514 -11.603 15.209 1.00 96.12 92 ILE A N 1
ATOM 693 C CA . ILE A 1 92 ? -7.928 -12.966 14.817 1.00 96.12 92 ILE A CA 1
ATOM 694 C C . ILE A 1 92 ? -8.589 -12.945 13.436 1.00 96.12 92 ILE A C 1
ATOM 696 O O . ILE A 1 92 ? -8.226 -13.729 12.560 1.00 96.12 92 ILE A O 1
ATOM 700 N N . ARG A 1 93 ? -9.530 -12.019 13.212 1.00 95.00 93 ARG A N 1
ATOM 701 C CA . ARG A 1 93 ? -10.191 -11.848 11.912 1.00 95.00 93 ARG A CA 1
ATOM 702 C C . ARG A 1 93 ? -9.184 -11.573 10.796 1.00 95.00 93 ARG A C 1
ATOM 704 O O . ARG A 1 93 ? -9.264 -12.210 9.751 1.00 95.00 93 ARG A O 1
ATOM 711 N N . GLN A 1 94 ? -8.269 -10.627 10.994 1.00 92.56 94 GLN A N 1
ATOM 712 C CA . GLN A 1 94 ? -7.276 -10.248 9.986 1.00 92.56 94 GLN A CA 1
ATOM 713 C C . GLN A 1 94 ? -6.356 -11.419 9.640 1.00 92.56 94 GLN A C 1
ATOM 715 O O . GLN A 1 94 ? -6.180 -11.724 8.462 1.00 92.56 94 GLN A O 1
ATOM 720 N N . GLN A 1 95 ? -5.831 -12.111 10.652 1.00 93.38 95 GLN A N 1
ATOM 721 C CA . GLN A 1 95 ? -4.992 -13.293 10.460 1.00 93.38 95 GLN A CA 1
ATOM 722 C C . GLN A 1 95 ? -5.745 -14.409 9.735 1.00 93.38 95 GLN A C 1
ATOM 724 O O . GLN A 1 95 ? -5.198 -15.035 8.828 1.00 93.38 95 GLN A O 1
ATOM 729 N N . TYR A 1 96 ? -7.014 -14.628 10.083 1.00 94.38 96 TYR A N 1
ATOM 730 C CA . TYR A 1 96 ? -7.816 -15.660 9.442 1.00 94.38 96 TYR A CA 1
ATOM 731 C C . TYR A 1 96 ? -8.138 -15.331 7.981 1.00 94.38 96 TYR A C 1
ATOM 733 O O . TYR A 1 96 ? -7.979 -16.176 7.105 1.00 94.38 96 TYR A O 1
ATOM 741 N N . VAL A 1 97 ? -8.510 -14.083 7.681 1.00 92.44 97 VAL A N 1
ATOM 742 C CA . VAL A 1 97 ? -8.714 -13.633 6.295 1.00 92.44 97 VAL A CA 1
ATOM 743 C C . VAL A 1 97 ? -7.421 -13.753 5.487 1.00 92.44 97 VAL A C 1
ATOM 745 O O . VAL A 1 97 ? -7.463 -14.231 4.355 1.00 92.44 97 VAL A O 1
ATOM 748 N N . ALA A 1 98 ? -6.273 -13.388 6.064 1.00 91.94 98 ALA A N 1
ATOM 749 C CA . ALA A 1 98 ? -4.977 -13.548 5.412 1.00 91.94 98 ALA A CA 1
ATOM 750 C C . ALA A 1 98 ? -4.661 -15.025 5.123 1.00 91.94 98 ALA A C 1
ATOM 752 O O . ALA A 1 98 ? -4.204 -15.351 4.028 1.00 91.94 98 ALA A O 1
ATOM 753 N N . LEU A 1 99 ? -4.970 -15.929 6.060 1.00 91.56 99 LEU A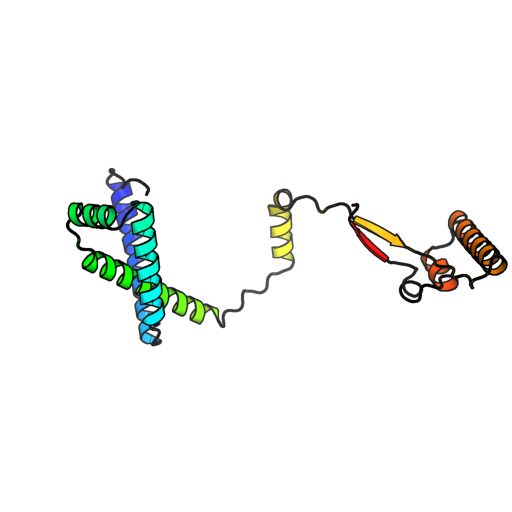 N 1
ATOM 754 C CA . LEU A 1 99 ? -4.830 -17.372 5.859 1.00 91.56 99 LEU A CA 1
ATOM 755 C C . LEU A 1 99 ? -5.708 -17.869 4.698 1.00 91.56 99 LEU A C 1
ATOM 757 O O . LEU A 1 99 ? -5.207 -18.569 3.820 1.00 91.56 99 LEU A O 1
ATOM 761 N N . LEU A 1 100 ? -6.983 -17.467 4.652 1.00 90.62 100 LEU A N 1
ATOM 762 C CA . LEU A 1 100 ? -7.909 -17.832 3.570 1.00 90.62 100 LEU A CA 1
ATOM 763 C C . LEU A 1 100 ? -7.478 -17.280 2.203 1.00 90.62 100 LEU A C 1
ATOM 765 O O . LEU A 1 100 ? -7.788 -17.863 1.165 1.00 90.62 100 LEU A O 1
ATOM 769 N N . GLN A 1 101 ? -6.787 -16.140 2.189 1.00 90.25 101 GLN A N 1
ATOM 770 C CA . GLN A 1 101 ? -6.301 -15.511 0.965 1.00 90.25 101 GLN A CA 1
ATOM 771 C C . GLN A 1 101 ? -4.945 -16.044 0.503 1.00 90.25 101 GLN A C 1
ATOM 773 O O . GLN A 1 101 ? -4.651 -15.930 -0.683 1.00 90.25 101 GLN A O 1
ATOM 778 N N . ARG A 1 102 ? -4.141 -16.646 1.390 1.00 88.75 102 ARG A N 1
ATOM 779 C CA . ARG A 1 102 ? -2.764 -17.078 1.094 1.00 88.75 102 ARG A CA 1
ATOM 780 C C . ARG A 1 102 ? -2.662 -17.917 -0.179 1.00 88.75 102 ARG A C 1
ATOM 782 O O . ARG A 1 102 ? -1.787 -17.680 -1.004 1.00 88.75 102 ARG A O 1
ATOM 789 N N . ASP A 1 103 ? -3.583 -18.863 -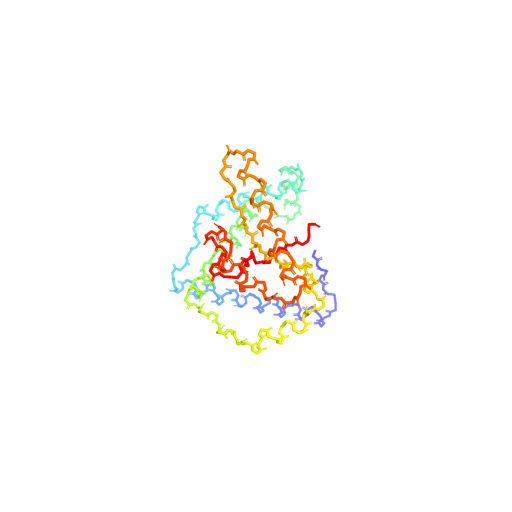0.334 1.00 82.81 103 ASP A N 1
ATOM 790 C CA . ASP A 1 103 ? -3.594 -19.811 -1.451 1.00 82.81 103 ASP A CA 1
ATOM 791 C C . ASP A 1 103 ? -4.665 -19.451 -2.507 1.00 82.81 103 ASP A C 1
ATOM 793 O O . ASP A 1 103 ? -4.854 -20.163 -3.500 1.00 82.81 103 ASP A O 1
ATOM 797 N N . ARG A 1 104 ? -5.360 -18.316 -2.332 1.00 86.00 104 ARG A N 1
ATOM 798 C CA . ARG A 1 104 ? -6.383 -17.834 -3.262 1.00 86.00 104 ARG A CA 1
ATOM 799 C C . ARG A 1 104 ? -5.713 -17.132 -4.436 1.00 86.00 104 ARG A C 1
ATOM 801 O O . ARG A 1 104 ? -5.276 -15.989 -4.338 1.00 86.00 104 ARG A O 1
ATOM 808 N N . ARG A 1 105 ? -5.689 -17.798 -5.588 1.00 79.31 105 ARG A N 1
ATOM 809 C CA . ARG A 1 105 ? -5.317 -17.146 -6.847 1.00 79.31 105 ARG A CA 1
ATOM 810 C C . ARG A 1 105 ? -6.476 -16.250 -7.295 1.00 79.31 105 ARG A C 1
ATOM 812 O O . ARG A 1 105 ? -7.609 -16.743 -7.329 1.00 79.31 105 ARG A O 1
ATOM 819 N N . PRO A 1 106 ? -6.241 -14.964 -7.612 1.00 79.12 106 PRO A N 1
ATOM 820 C CA . PRO A 1 106 ? -7.262 -14.179 -8.286 1.00 79.12 106 PRO A CA 1
ATOM 821 C C . PRO A 1 106 ? -7.629 -14.884 -9.600 1.00 79.12 106 PRO A C 1
ATOM 823 O O . PRO A 1 106 ? -6.765 -15.542 -10.197 1.00 79.12 106 PRO A O 1
ATOM 826 N N . PRO A 1 107 ? -8.897 -14.810 -10.034 1.00 82.69 107 PRO A N 1
ATOM 827 C CA . PRO A 1 107 ? -9.269 -15.329 -11.341 1.00 82.69 107 PRO A CA 1
ATOM 828 C C . PRO A 1 107 ? -8.387 -14.665 -12.415 1.00 82.69 107 PRO A C 1
ATOM 830 O O . PRO A 1 107 ? -8.049 -13.486 -12.268 1.00 82.69 107 PRO A O 1
ATOM 833 N N . PRO A 1 108 ? -7.955 -15.409 -13.450 1.00 87.25 108 PRO A N 1
ATOM 834 C CA . PRO A 1 108 ? -7.207 -14.812 -14.547 1.00 87.25 108 PRO A CA 1
ATOM 835 C C . PRO A 1 108 ? -8.075 -13.735 -15.198 1.00 87.25 108 PRO A C 1
ATOM 837 O O . PRO A 1 108 ? -9.225 -14.004 -15.531 1.00 87.25 108 PRO A O 1
ATOM 840 N N . VAL A 1 109 ? -7.522 -12.534 -15.351 1.00 91.06 109 VAL A N 1
ATOM 841 C CA . VAL A 1 109 ? -8.198 -11.438 -16.047 1.00 91.06 109 VAL A CA 1
ATOM 842 C C . VAL A 1 109 ? -7.981 -11.632 -17.544 1.00 91.06 109 VAL A C 1
ATOM 844 O O . VAL A 1 109 ? -6.849 -11.839 -17.985 1.00 91.06 109 VAL A O 1
ATOM 847 N N . SER A 1 110 ? -9.063 -11.608 -18.309 1.00 94.25 110 SER A N 1
ATOM 848 C CA . SER A 1 110 ? -9.044 -11.717 -19.766 1.00 94.25 110 SER A CA 1
ATOM 849 C C . SER A 1 110 ? -8.697 -10.386 -20.437 1.00 94.25 110 SER A C 1
ATOM 851 O O . SER A 1 110 ? -8.918 -9.308 -19.883 1.00 94.25 110 SER A O 1
ATOM 853 N N . ASP A 1 111 ? -8.197 -10.450 -21.672 1.00 93.88 111 ASP A N 1
ATOM 854 C CA . ASP A 1 111 ? -7.956 -9.253 -22.489 1.00 93.88 111 ASP A CA 1
ATOM 855 C C . ASP A 1 111 ? -9.239 -8.440 -22.720 1.00 93.88 111 ASP A C 1
ATOM 857 O O . ASP A 1 111 ? -9.183 -7.216 -22.847 1.00 93.88 111 ASP A O 1
ATOM 861 N N . ASP A 1 112 ? -10.393 -9.111 -22.759 1.00 95.44 112 ASP A N 1
ATOM 862 C CA . ASP A 1 112 ? -11.696 -8.468 -22.919 1.00 95.44 112 ASP A CA 1
ATOM 863 C C . ASP A 1 112 ? -12.084 -7.677 -21.665 1.00 95.44 112 ASP A C 1
ATOM 865 O O . ASP A 1 112 ? -12.430 -6.506 -21.791 1.00 95.44 112 ASP A O 1
ATOM 869 N N . GLU A 1 113 ? -11.903 -8.235 -20.463 1.00 94.56 113 GLU A N 1
ATOM 870 C CA . GLU A 1 113 ? -12.118 -7.507 -19.199 1.00 94.56 113 GLU A CA 1
ATOM 871 C C . GLU A 1 113 ? -11.170 -6.306 -19.060 1.00 94.56 113 GLU A C 1
ATOM 873 O O . GLU A 1 113 ? -11.576 -5.236 -18.604 1.00 94.56 113 GLU A O 1
ATOM 878 N N . ILE A 1 114 ? -9.906 -6.451 -19.480 1.00 93.44 114 ILE A N 1
ATOM 879 C CA . ILE A 1 114 ? -8.943 -5.337 -19.491 1.00 93.44 114 ILE A CA 1
ATOM 880 C C . ILE A 1 114 ? -9.419 -4.235 -20.440 1.00 93.44 114 ILE A C 1
ATOM 882 O O . ILE A 1 114 ? -9.333 -3.050 -20.104 1.00 93.44 114 ILE A O 1
ATOM 886 N N . ARG A 1 115 ? -9.906 -4.611 -21.626 1.00 93.94 115 ARG A N 1
ATOM 887 C CA . ARG A 1 115 ? -10.387 -3.662 -22.631 1.00 93.94 115 ARG A CA 1
ATOM 888 C C . ARG A 1 115 ? -11.652 -2.953 -22.166 1.00 93.94 115 ARG A C 1
ATOM 890 O O . ARG A 1 115 ? -11.702 -1.733 -22.261 1.00 93.94 115 ARG A O 1
ATOM 897 N N . GLU A 1 116 ? -12.628 -3.686 -21.640 1.00 95.69 116 GLU A N 1
ATOM 898 C CA . GLU A 1 116 ? -13.857 -3.117 -21.077 1.00 95.69 116 GLU A CA 1
ATOM 899 C C . GLU A 1 116 ? -13.531 -2.131 -19.953 1.00 95.69 116 GLU A C 1
ATOM 901 O O . GLU A 1 116 ? -13.936 -0.972 -20.021 1.00 95.69 116 GLU A O 1
ATOM 906 N N . PHE A 1 117 ? -12.689 -2.534 -18.996 1.00 94.12 117 PHE A N 1
ATOM 907 C CA . PHE A 1 117 ? -12.243 -1.651 -17.920 1.00 94.12 117 PHE A CA 1
ATOM 908 C C . PHE A 1 117 ? -11.541 -0.391 -18.448 1.00 94.12 117 PHE A C 1
ATOM 910 O O . PHE A 1 117 ? -11.773 0.715 -17.951 1.00 94.12 117 PHE A O 1
ATOM 917 N N . PHE A 1 118 ? -10.665 -0.542 -19.448 1.00 91.38 118 PHE A N 1
ATOM 918 C CA . PHE A 1 118 ? -9.970 0.590 -20.056 1.00 91.38 118 PHE A CA 1
ATOM 919 C C . PHE A 1 118 ? -10.942 1.551 -20.742 1.00 91.38 118 PHE A C 1
ATOM 921 O O . PHE A 1 118 ? -10.820 2.757 -20.540 1.00 91.38 118 PHE A O 1
ATOM 928 N N . GLU A 1 119 ? -11.893 1.043 -21.527 1.00 92.88 119 GLU A N 1
ATOM 929 C CA . GLU A 1 119 ? -12.866 1.870 -22.246 1.00 92.88 119 GLU A CA 1
ATOM 930 C C . GLU A 1 119 ? -13.814 2.594 -21.284 1.00 92.88 119 GLU A C 1
ATOM 932 O O . GLU A 1 119 ? -13.995 3.809 -21.404 1.00 92.88 119 GLU A O 1
ATOM 937 N N . GLU A 1 120 ? -14.337 1.896 -20.270 1.00 95.38 120 GLU A N 1
ATOM 938 C CA . GLU A 1 120 ? -15.203 2.483 -19.239 1.00 95.38 120 GLU A CA 1
ATOM 939 C C . GLU A 1 120 ? -14.512 3.618 -18.480 1.00 95.38 120 GLU A C 1
ATOM 941 O O . GLU A 1 120 ? -15.122 4.646 -18.179 1.00 95.38 120 GLU A O 1
ATOM 946 N N . ARG A 1 121 ? -13.216 3.457 -18.190 1.00 93.81 121 ARG A N 1
ATOM 947 C CA . ARG A 1 121 ? -12.452 4.412 -17.376 1.00 93.81 121 ARG A CA 1
ATOM 948 C C . ARG A 1 121 ? -11.530 5.304 -18.191 1.00 93.81 121 ARG A C 1
ATOM 950 O O . ARG A 1 121 ? -10.763 6.077 -17.616 1.00 93.81 121 ARG A O 1
ATOM 957 N N . ARG A 1 122 ? -11.615 5.274 -19.524 1.00 88.25 122 ARG A N 1
ATOM 958 C CA . ARG A 1 122 ? -10.707 5.996 -20.432 1.00 88.25 122 ARG A CA 1
ATOM 959 C C . ARG A 1 122 ? -10.610 7.488 -20.117 1.00 88.25 122 ARG A C 1
ATOM 961 O O . ARG A 1 122 ? -9.540 8.080 -20.241 1.00 88.25 122 ARG A O 1
ATOM 968 N N . ALA A 1 123 ? -11.724 8.098 -19.714 1.00 87.81 123 ALA A N 1
ATOM 969 C CA . ALA A 1 123 ? -11.787 9.512 -19.348 1.00 87.81 123 ALA A CA 1
ATOM 970 C C . ALA A 1 123 ? -11.081 9.828 -18.013 1.00 87.81 123 ALA A C 1
ATOM 972 O O . ALA A 1 123 ? -10.573 10.935 -17.842 1.00 87.81 123 ALA A O 1
ATOM 973 N N . GLU A 1 124 ? -11.020 8.863 -17.092 1.00 92.25 124 GLU A N 1
ATOM 974 C CA . GLU A 1 124 ? -10.418 8.999 -15.758 1.00 92.25 124 GLU A CA 1
ATOM 975 C C . GLU A 1 124 ? -8.914 8.707 -15.759 1.00 92.25 124 GLU A C 1
ATOM 977 O O . GLU A 1 124 ? -8.168 9.290 -14.975 1.00 92.25 124 GLU A O 1
ATOM 982 N N . LEU A 1 125 ? -8.452 7.835 -16.662 1.00 85.56 125 LEU A N 1
ATOM 983 C CA . LEU A 1 125 ? -7.055 7.385 -16.742 1.00 85.56 125 LEU A CA 1
ATOM 984 C C . LEU A 1 125 ? -6.067 8.480 -17.191 1.00 85.56 125 LEU A C 1
ATOM 986 O O . LEU A 1 125 ? -4.854 8.263 -17.192 1.00 85.56 125 LEU A O 1
ATOM 990 N N . GLY A 1 126 ? -6.571 9.668 -17.535 1.00 80.25 126 GLY A N 1
ATOM 991 C CA . GLY A 1 126 ? -5.771 10.791 -18.001 1.00 80.25 126 GLY A CA 1
ATOM 992 C C . GLY A 1 126 ? -5.169 10.552 -19.387 1.00 80.25 126 GLY A C 1
ATOM 993 O O . GLY A 1 126 ? -5.206 9.462 -19.959 1.00 80.25 126 GLY A O 1
ATOM 994 N N . ARG A 1 127 ? -4.604 11.607 -19.979 1.00 79.69 127 ARG A N 1
ATOM 995 C CA . ARG A 1 127 ? -3.862 11.463 -21.237 1.00 79.69 127 ARG A CA 1
ATOM 996 C C . ARG A 1 127 ? -2.457 10.973 -20.924 1.00 79.69 127 ARG A C 1
ATOM 998 O O . ARG A 1 127 ? -1.779 11.555 -20.078 1.00 79.69 127 ARG A O 1
ATOM 1005 N N . ARG A 1 128 ? -1.997 9.950 -21.648 1.00 78.88 128 ARG A N 1
ATOM 1006 C CA . ARG A 1 128 ? -0.573 9.610 -21.647 1.00 78.88 128 ARG A CA 1
ATOM 1007 C C . ARG A 1 128 ? 0.219 10.835 -22.124 1.00 78.88 128 ARG A C 1
ATOM 1009 O O . ARG A 1 128 ? -0.197 11.465 -23.101 1.00 78.88 128 ARG A O 1
ATOM 1016 N N . PRO A 1 129 ? 1.314 11.203 -21.439 1.00 80.62 129 PRO A N 1
ATOM 1017 C CA . PRO A 1 129 ? 2.159 12.298 -21.890 1.00 80.62 129 PRO A CA 1
ATOM 1018 C C . PRO A 1 129 ? 2.698 11.989 -23.287 1.00 80.62 129 PRO A C 1
ATOM 1020 O O . PRO A 1 129 ? 2.919 10.826 -23.625 1.00 80.62 129 PRO A O 1
ATOM 1023 N N . ALA A 1 130 ? 2.897 13.033 -24.090 1.00 85.56 130 ALA A N 1
ATOM 1024 C CA . ALA A 1 130 ? 3.455 12.879 -25.424 1.00 85.56 130 ALA A CA 1
ATOM 1025 C C . ALA A 1 130 ? 4.853 12.249 -25.336 1.00 85.56 130 ALA A C 1
ATOM 1027 O O . ALA A 1 130 ? 5.731 12.751 -24.623 1.00 85.56 130 ALA A O 1
ATOM 1028 N N . THR A 1 131 ? 5.042 11.159 -26.071 1.00 89.06 131 THR A N 1
ATOM 1029 C CA . THR A 1 131 ? 6.343 10.533 -26.282 1.00 89.06 131 THR A CA 1
ATOM 1030 C C . THR A 1 131 ? 6.830 10.816 -27.695 1.00 89.06 131 THR A C 1
ATOM 1032 O O . THR A 1 131 ? 6.029 11.026 -28.606 1.00 89.06 131 THR A O 1
ATOM 1035 N N . ILE A 1 132 ? 8.145 10.857 -27.860 1.00 90.56 132 ILE A N 1
ATOM 1036 C CA . ILE A 1 132 ? 8.826 10.968 -29.148 1.00 90.56 132 ILE A CA 1
ATOM 1037 C C . ILE A 1 132 ? 9.802 9.810 -29.277 1.00 90.56 132 ILE A C 1
ATOM 1039 O O . ILE A 1 132 ? 10.375 9.370 -28.281 1.00 90.56 132 ILE A O 1
ATOM 1043 N N . GLU A 1 133 ? 9.953 9.319 -30.492 1.00 92.00 133 GLU A N 1
ATOM 1044 C CA . GLU A 1 133 ? 10.930 8.305 -30.856 1.00 92.00 133 GLU A CA 1
ATOM 1045 C C . GLU A 1 133 ? 12.114 8.996 -31.531 1.00 92.00 133 GLU A C 1
ATOM 1047 O O . GLU A 1 133 ? 11.927 9.980 -32.253 1.00 92.00 133 GLU A O 1
ATOM 1052 N N . PHE A 1 134 ? 13.324 8.529 -31.233 1.00 92.44 134 PHE A N 1
ATOM 1053 C CA . PHE A 1 134 ? 14.545 9.026 -31.853 1.00 92.44 134 PHE A CA 1
ATOM 1054 C C . PHE A 1 134 ? 15.311 7.882 -32.488 1.00 92.44 134 PHE A C 1
ATOM 1056 O O . PHE A 1 134 ? 15.392 6.786 -31.934 1.00 92.44 134 PHE A O 1
ATOM 1063 N N . GLU A 1 135 ? 15.950 8.205 -33.599 1.00 94.62 135 GLU A N 1
ATOM 1064 C CA . GLU A 1 135 ? 16.901 7.351 -34.285 1.00 94.62 135 GLU A CA 1
ATOM 1065 C C . GLU A 1 135 ? 18.219 8.121 -34.415 1.00 94.62 135 GLU A C 1
ATOM 1067 O O . GLU A 1 135 ? 18.220 9.356 -34.511 1.00 94.62 135 GLU A O 1
ATOM 1072 N N . GLN A 1 136 ? 19.353 7.420 -34.381 1.00 95.88 136 GLN A N 1
ATOM 1073 C CA . GLN A 1 136 ? 20.665 8.044 -34.522 1.00 95.88 136 GLN A CA 1
ATOM 1074 C C . GLN A 1 136 ? 21.617 7.278 -35.439 1.00 95.88 136 GLN A C 1
ATOM 1076 O O . GLN A 1 136 ? 21.682 6.049 -35.444 1.00 95.88 136 GLN A O 1
ATOM 1081 N N . VAL A 1 137 ? 22.439 8.052 -36.146 1.00 97.12 137 VAL A N 1
ATOM 1082 C CA . VAL A 1 137 ? 23.657 7.590 -36.812 1.00 97.12 137 VAL A CA 1
ATOM 1083 C C . VAL A 1 137 ? 24.822 8.334 -36.177 1.00 97.12 137 VAL A C 1
ATOM 1085 O O . VAL A 1 137 ? 24.829 9.564 -36.139 1.00 97.12 137 VAL A O 1
ATOM 1088 N N . VAL A 1 138 ? 25.788 7.596 -35.638 1.00 97.12 138 VAL A N 1
ATOM 1089 C CA . VAL A 1 138 ? 26.970 8.170 -34.987 1.00 97.12 138 VAL A CA 1
ATOM 1090 C C . VAL A 1 138 ? 28.170 7.964 -35.898 1.00 97.12 138 VAL A C 1
ATOM 1092 O O . VAL A 1 138 ? 28.396 6.848 -36.328 1.00 97.12 138 VAL A O 1
ATOM 1095 N N . VAL A 1 139 ? 28.953 9.008 -36.160 1.00 96.88 139 VAL A N 1
ATOM 1096 C CA . VAL A 1 139 ? 30.249 8.900 -36.852 1.00 96.88 139 VAL A CA 1
ATOM 1097 C C . VAL A 1 139 ? 31.321 9.390 -35.884 1.00 96.88 139 VAL A C 1
ATOM 1099 O O . VAL A 1 139 ? 31.283 10.544 -35.443 1.00 96.88 139 VAL A O 1
ATOM 1102 N N . THR A 1 140 ? 32.240 8.512 -35.486 1.00 95.25 140 THR A N 1
ATOM 1103 C CA . THR A 1 140 ? 33.192 8.761 -34.394 1.00 95.25 140 THR A CA 1
ATOM 1104 C C . THR A 1 140 ? 34.583 9.092 -34.946 1.00 95.25 140 THR A C 1
ATOM 1106 O O . THR A 1 140 ? 35.287 8.197 -35.412 1.00 95.25 140 THR A O 1
ATOM 1109 N N . PRO A 1 141 ? 35.046 10.356 -34.871 1.00 94.44 141 PRO A N 1
ATOM 1110 C CA . PRO A 1 141 ? 36.382 10.711 -35.336 1.00 94.44 141 PRO A CA 1
ATOM 1111 C C . PRO A 1 141 ? 37.479 10.289 -34.351 1.00 94.44 141 PRO A C 1
ATOM 1113 O O . PRO A 1 141 ? 37.304 10.327 -33.131 1.00 94.44 141 PRO A O 1
ATOM 1116 N N . GLU A 1 142 ? 38.672 10.008 -34.877 1.00 93.31 142 GLU A N 1
ATOM 1117 C CA . GLU A 1 142 ? 39.895 9.996 -34.070 1.00 93.31 142 GLU A CA 1
ATOM 1118 C C . GLU A 1 142 ? 40.244 11.413 -33.555 1.00 93.31 142 GLU A C 1
ATOM 1120 O O . GLU A 1 142 ? 39.846 12.404 -34.176 1.00 93.31 142 GLU A O 1
ATOM 1125 N N . PRO A 1 143 ? 41.030 11.561 -32.465 1.00 91.06 143 PRO A N 1
ATOM 1126 C CA . PRO A 1 143 ? 41.379 12.864 -31.887 1.00 91.06 143 PRO A CA 1
ATOM 1127 C C . PRO A 1 143 ? 42.380 13.664 -32.747 1.00 91.06 143 PRO A C 1
ATOM 1129 O O . PRO A 1 143 ? 43.556 13.802 -32.412 1.00 91.06 143 PRO A O 1
ATOM 1132 N N . SER A 1 144 ? 41.920 14.196 -33.878 1.00 95.25 144 SER A N 1
ATOM 1133 C CA . SER A 1 144 ? 42.666 15.126 -34.732 1.00 95.25 144 SER A CA 1
ATOM 1134 C C . SER A 1 144 ? 41.719 15.983 -35.575 1.00 95.25 144 SER A C 1
ATOM 1136 O O . SER A 1 144 ? 40.622 15.547 -35.927 1.00 95.25 144 SER A O 1
ATOM 1138 N N . ASP A 1 145 ? 42.156 17.187 -35.946 1.00 92.06 145 ASP A N 1
ATOM 1139 C CA . ASP A 1 145 ? 41.340 18.103 -36.755 1.00 92.06 145 ASP A CA 1
ATOM 1140 C C . ASP A 1 145 ? 41.001 17.512 -38.131 1.00 92.06 145 ASP A C 1
ATOM 1142 O O . ASP A 1 145 ? 39.875 17.639 -38.607 1.00 92.06 145 ASP A O 1
ATOM 1146 N N . SER A 1 146 ? 41.945 16.797 -38.751 1.00 94.00 146 SER A N 1
ATOM 1147 C CA . SER A 1 146 ? 41.727 16.150 -40.049 1.00 94.00 146 SER A CA 1
ATOM 1148 C C . SER A 1 146 ? 40.763 14.964 -39.970 1.00 94.00 146 SER A C 1
ATOM 1150 O O . SER A 1 146 ? 39.973 14.756 -40.888 1.00 94.00 146 SER A O 1
ATOM 1152 N N . ALA A 1 147 ? 40.787 14.179 -38.888 1.00 92.62 147 ALA A N 1
ATOM 1153 C CA . ALA A 1 147 ? 39.802 13.119 -38.676 1.00 92.62 147 ALA A CA 1
ATOM 1154 C C . ALA A 1 147 ? 38.408 13.690 -38.390 1.00 92.62 147 ALA A C 1
ATOM 1156 O O . ALA A 1 147 ? 37.423 13.153 -38.890 1.00 92.62 147 ALA A O 1
ATOM 1157 N N . ARG A 1 148 ? 38.329 14.804 -37.653 1.00 94.50 148 ARG A N 1
ATOM 1158 C CA . ARG A 1 148 ? 37.066 15.498 -37.392 1.00 94.50 148 ARG A CA 1
ATOM 1159 C C . ARG A 1 148 ? 36.421 16.031 -38.671 1.00 94.50 148 ARG A C 1
ATOM 1161 O O . ARG A 1 148 ? 35.213 15.888 -38.816 1.00 94.50 148 ARG A O 1
ATOM 1168 N N . GLU A 1 149 ? 37.200 16.618 -39.581 1.00 95.62 149 GLU A N 1
ATOM 1169 C CA . GLU A 1 149 ? 36.655 17.110 -40.856 1.00 95.62 149 GLU A CA 1
ATOM 1170 C C . GLU A 1 149 ? 36.126 15.957 -41.718 1.00 95.62 149 GLU A C 1
ATOM 1172 O O . GLU A 1 149 ? 35.012 16.045 -42.221 1.00 95.62 149 GLU A O 1
ATOM 1177 N N . ARG A 1 150 ? 36.860 14.837 -41.799 1.00 95.31 150 ARG A N 1
ATOM 1178 C CA . ARG A 1 150 ? 36.402 13.642 -42.533 1.00 95.31 150 ARG A CA 1
ATOM 1179 C C . ARG A 1 150 ? 35.112 13.052 -41.961 1.00 95.31 150 ARG A C 1
ATOM 1181 O O . ARG A 1 150 ? 34.198 12.763 -42.719 1.00 95.31 150 ARG A O 1
ATOM 1188 N N . ALA A 1 151 ? 35.013 12.919 -40.637 1.00 95.75 151 ALA A N 1
ATOM 1189 C CA . ALA A 1 151 ? 33.792 12.430 -39.991 1.00 95.75 151 ALA A CA 1
ATOM 1190 C C . ALA A 1 151 ? 32.594 13.369 -40.221 1.00 95.75 151 ALA A C 1
ATOM 1192 O O . ALA A 1 151 ? 31.456 12.921 -40.338 1.00 95.75 151 ALA A O 1
ATOM 1193 N N . LEU A 1 152 ? 32.840 14.681 -40.291 1.00 96.19 152 LEU A N 1
ATOM 1194 C CA . LEU A 1 152 ? 31.803 15.664 -40.591 1.00 96.19 152 LEU A CA 1
ATOM 1195 C C . LEU A 1 152 ? 31.349 15.597 -42.054 1.00 96.19 152 LEU A C 1
ATOM 1197 O O . LEU A 1 152 ? 30.165 15.782 -42.323 1.00 96.19 152 LEU A O 1
ATOM 1201 N N . GLU A 1 153 ? 32.271 15.360 -42.985 1.00 97.25 153 GLU A N 1
ATOM 1202 C CA . GLU A 1 153 ? 31.961 15.127 -44.398 1.00 97.25 153 GLU A CA 1
ATOM 1203 C C . GLU A 1 153 ? 31.114 13.859 -44.567 1.00 97.25 153 GLU A C 1
ATOM 1205 O O . GLU A 1 153 ? 30.025 13.941 -45.126 1.00 97.25 153 GLU A O 1
ATOM 1210 N N . GLU A 1 154 ? 31.508 12.746 -43.944 1.00 96.81 154 GLU A N 1
ATOM 1211 C CA . GLU A 1 154 ? 30.725 11.502 -43.942 1.00 96.81 154 GLU A CA 1
ATOM 1212 C C . GLU A 1 154 ? 29.318 11.697 -43.349 1.00 96.81 154 GLU A C 1
ATOM 1214 O O . GLU A 1 154 ? 28.319 11.298 -43.946 1.00 96.81 154 GLU A O 1
ATOM 1219 N N . ALA A 1 155 ? 29.198 12.388 -42.210 1.00 97.12 155 ALA A N 1
ATOM 1220 C CA . ALA A 1 155 ? 27.892 12.688 -41.624 1.00 97.12 155 ALA A CA 1
ATOM 1221 C C . ALA A 1 155 ? 27.008 13.559 -42.542 1.00 97.12 155 ALA A C 1
ATOM 1223 O O . ALA A 1 155 ? 25.783 13.423 -42.526 1.00 97.12 155 ALA A O 1
ATOM 1224 N N . ARG A 1 156 ? 27.605 14.454 -43.345 1.00 97.56 156 ARG A N 1
ATOM 1225 C CA . ARG A 1 156 ? 26.877 15.266 -44.335 1.00 97.56 156 ARG A CA 1
ATOM 1226 C C . ARG A 1 156 ? 26.421 14.430 -45.527 1.00 97.56 156 ARG A C 1
ATOM 1228 O O . ARG A 1 156 ? 25.287 14.610 -45.953 1.00 97.56 156 ARG A O 1
ATOM 1235 N N . GLU A 1 157 ? 27.252 13.514 -46.017 1.00 97.50 157 GLU A N 1
ATOM 1236 C CA . GLU A 1 157 ? 26.885 12.593 -47.103 1.00 97.50 157 GLU A CA 1
ATOM 1237 C C . GLU A 1 157 ? 25.723 11.674 -46.700 1.00 97.50 157 GLU A C 1
ATOM 1239 O O . GLU A 1 157 ? 24.807 11.444 -47.490 1.00 97.50 157 GLU A O 1
ATOM 1244 N N . ILE A 1 158 ? 25.723 11.181 -45.456 1.00 97.38 158 ILE A N 1
ATOM 1245 C CA . ILE A 1 158 ? 24.613 10.387 -44.903 1.00 97.38 158 ILE A CA 1
ATOM 1246 C C . ILE A 1 158 ? 23.340 11.239 -44.817 1.00 97.38 158 ILE A C 1
ATOM 1248 O O . ILE A 1 158 ? 22.254 10.776 -45.162 1.00 97.38 158 ILE A O 1
ATOM 1252 N N . LEU A 1 159 ? 23.458 12.498 -44.382 1.00 96.62 159 LEU A N 1
ATOM 1253 C CA . LEU A 1 159 ? 22.324 13.422 -44.328 1.00 96.62 159 LEU A CA 1
ATOM 1254 C C . LEU A 1 159 ? 21.756 13.732 -45.721 1.00 96.62 159 LEU A C 1
ATOM 1256 O O . LEU A 1 159 ? 20.541 13.853 -45.856 1.00 96.62 159 LEU A O 1
ATOM 1260 N N . GLU A 1 160 ? 22.604 13.866 -46.738 1.00 97.81 160 GLU A N 1
ATOM 1261 C CA . GLU A 1 160 ? 22.170 14.075 -48.122 1.00 97.81 160 GLU A CA 1
ATOM 1262 C C . GLU A 1 160 ? 21.396 12.856 -48.642 1.00 97.81 160 GLU A C 1
ATOM 1264 O O . GLU A 1 160 ? 20.265 13.014 -49.095 1.00 97.81 160 GLU A O 1
ATOM 1269 N N . GLN A 1 161 ? 21.916 11.640 -48.440 1.00 97.06 161 GLN A N 1
ATOM 1270 C CA . GLN A 1 161 ? 21.213 10.391 -48.776 1.00 97.06 161 GLN A CA 1
ATOM 1271 C C . GLN A 1 161 ? 19.841 10.288 -48.080 1.00 97.06 161 GLN A C 1
ATOM 1273 O O . GLN A 1 161 ? 18.839 9.952 -48.716 1.00 97.06 161 GLN A O 1
ATOM 1278 N N . LEU A 1 162 ? 19.754 10.662 -46.797 1.00 96.12 162 LEU A N 1
ATOM 1279 C CA . LEU A 1 162 ? 18.476 10.739 -46.072 1.00 96.12 162 LEU A CA 1
ATOM 1280 C C . LEU A 1 162 ? 17.504 11.749 -46.700 1.00 96.12 162 LEU A C 1
ATOM 1282 O O . LEU A 1 162 ? 16.303 11.493 -46.782 1.00 96.12 162 LEU A O 1
ATOM 1286 N N . GLN A 1 163 ? 18.000 12.908 -47.138 1.00 96.12 163 GLN A N 1
ATOM 1287 C CA . GLN A 1 163 ? 17.178 13.941 -47.780 1.00 96.12 163 GLN A CA 1
ATOM 1288 C C . GLN A 1 163 ? 16.712 13.536 -49.183 1.00 96.12 163 GLN A C 1
ATOM 1290 O O . GLN A 1 163 ? 15.635 13.955 -49.612 1.00 96.12 163 GLN A O 1
ATOM 1295 N N . GLU A 1 164 ? 17.487 12.701 -49.872 1.00 97.19 164 GLU A N 1
ATOM 1296 C CA . GLU A 1 164 ? 17.126 12.092 -51.155 1.00 97.19 164 GLU A CA 1
ATOM 1297 C C . GLU A 1 164 ? 16.126 10.931 -51.010 1.00 97.19 164 GLU A C 1
ATOM 1299 O O . GLU A 1 164 ? 15.542 10.490 -52.003 1.00 97.19 164 GLU A O 1
ATOM 1304 N N . GLY A 1 165 ? 15.848 10.499 -49.775 1.00 95.94 165 GLY A N 1
ATOM 1305 C CA . GLY A 1 165 ? 14.814 9.520 -49.445 1.00 95.94 165 GLY A CA 1
ATOM 1306 C C . GLY A 1 165 ? 15.334 8.110 -49.179 1.00 95.94 165 GLY A C 1
ATOM 1307 O O . GLY A 1 165 ? 14.538 7.168 -49.210 1.00 95.94 165 GLY A O 1
ATOM 1308 N N . GLU A 1 166 ? 16.635 7.939 -48.928 1.00 96.19 166 GLU A N 1
ATOM 1309 C CA . GLU A 1 166 ? 17.137 6.679 -48.385 1.00 96.19 166 GLU A CA 1
ATOM 1310 C C . GLU A 1 166 ? 16.579 6.408 -46.979 1.00 96.19 166 GLU A C 1
ATOM 1312 O O . GLU A 1 166 ? 16.294 7.315 -46.195 1.00 96.19 166 GLU A O 1
ATOM 1317 N N . ASP A 1 167 ? 16.410 5.125 -46.671 1.00 96.88 167 ASP A N 1
ATOM 1318 C CA . ASP A 1 167 ? 15.856 4.649 -45.409 1.00 96.88 167 ASP A CA 1
ATOM 1319 C C . ASP A 1 167 ? 16.855 4.811 -44.246 1.00 96.88 167 ASP A C 1
ATOM 1321 O O . ASP A 1 167 ? 18.025 4.422 -44.348 1.00 96.88 167 ASP A O 1
ATOM 1325 N N . PHE A 1 168 ? 16.386 5.365 -43.121 1.00 97.06 168 PHE A N 1
ATOM 1326 C CA . PHE A 1 168 ? 17.240 5.675 -41.971 1.00 97.06 168 PHE A CA 1
ATOM 1327 C C . PHE A 1 168 ? 17.828 4.415 -41.342 1.00 97.06 168 PHE A C 1
ATOM 1329 O O . PHE A 1 168 ? 19.024 4.382 -41.051 1.00 97.06 168 PHE A O 1
ATOM 1336 N N . GLU A 1 169 ? 17.027 3.355 -41.198 1.00 96.81 169 GLU A N 1
ATOM 1337 C CA . GLU A 1 169 ? 17.491 2.082 -40.650 1.00 96.81 169 GLU A CA 1
ATOM 1338 C C . GLU A 1 169 ? 18.646 1.517 -41.492 1.00 96.81 169 GLU A C 1
ATOM 1340 O O . GLU A 1 169 ? 19.664 1.065 -40.952 1.00 96.81 169 GLU A O 1
ATOM 1345 N N . THR A 1 170 ? 18.515 1.575 -42.817 1.00 97.25 170 THR A N 1
ATOM 1346 C CA . THR A 1 170 ? 19.538 1.114 -43.759 1.00 97.25 170 THR A CA 1
ATOM 1347 C C . THR A 1 170 ? 20.848 1.882 -43.585 1.00 97.25 170 THR A C 1
ATOM 1349 O O . THR A 1 170 ? 21.915 1.268 -43.454 1.00 97.25 170 THR A O 1
ATOM 1352 N N . LEU A 1 171 ? 20.780 3.213 -43.526 1.00 97.38 171 LEU A N 1
ATOM 1353 C CA . LEU A 1 171 ? 21.954 4.064 -43.337 1.00 97.38 171 LEU A CA 1
ATOM 1354 C C . LEU A 1 171 ? 22.577 3.893 -41.952 1.00 97.38 171 LEU A C 1
ATOM 1356 O O . LEU A 1 171 ? 23.797 3.760 -41.844 1.00 97.38 171 LEU A O 1
ATOM 1360 N N . ALA A 1 172 ? 21.765 3.795 -40.902 1.00 97.44 172 ALA A N 1
ATOM 1361 C CA . ALA A 1 172 ? 22.235 3.544 -39.549 1.00 97.44 172 ALA A CA 1
ATOM 1362 C C . ALA A 1 172 ? 22.973 2.207 -39.450 1.00 97.44 172 ALA A C 1
ATOM 1364 O O . ALA A 1 172 ? 24.081 2.164 -38.919 1.00 97.44 172 ALA A O 1
ATOM 1365 N N . ARG A 1 173 ? 22.425 1.126 -40.021 1.00 97.19 173 ARG A N 1
ATOM 1366 C CA . ARG A 1 173 ? 23.074 -0.198 -40.054 1.00 97.19 173 ARG A CA 1
ATOM 1367 C C . ARG A 1 173 ? 24.418 -0.177 -40.773 1.00 97.19 173 ARG A C 1
ATOM 1369 O O . ARG A 1 173 ? 25.332 -0.898 -40.365 1.00 97.19 173 ARG A O 1
ATOM 1376 N N . ARG A 1 174 ? 24.516 0.605 -41.850 1.00 96.44 174 ARG A N 1
ATOM 1377 C CA . ARG A 1 174 ? 25.692 0.661 -42.722 1.00 96.44 174 ARG A CA 1
ATOM 1378 C C . ARG A 1 174 ? 26.793 1.571 -42.181 1.00 96.44 174 ARG A C 1
ATOM 1380 O O . ARG A 1 174 ? 27.958 1.194 -42.281 1.00 96.44 174 ARG A O 1
ATOM 1387 N N . HIS A 1 175 ? 26.426 2.725 -41.634 1.00 96.12 175 HIS A N 1
ATOM 1388 C CA . HIS A 1 175 ? 27.358 3.817 -41.350 1.00 96.12 175 HIS A CA 1
ATOM 1389 C C . HIS A 1 175 ? 27.498 4.169 -39.870 1.00 96.12 175 HIS A C 1
ATOM 1391 O O . HIS A 1 175 ? 28.481 4.797 -39.500 1.00 96.12 175 HIS A O 1
ATOM 1397 N N . SER A 1 176 ? 26.546 3.798 -39.009 1.00 97.44 176 SER A N 1
ATOM 1398 C CA . SER A 1 176 ? 26.642 4.173 -37.597 1.00 97.44 176 SER A CA 1
ATOM 1399 C C . SER A 1 176 ? 27.788 3.427 -36.913 1.00 97.44 176 SER A C 1
ATOM 1401 O O . SER A 1 176 ? 27.931 2.213 -37.046 1.00 97.44 176 SER A O 1
ATOM 1403 N N . ASP A 1 177 ? 28.557 4.143 -36.112 1.00 96.75 177 ASP A N 1
ATOM 1404 C CA . ASP A 1 177 ? 29.561 3.623 -35.194 1.00 96.75 177 ASP A CA 1
ATOM 1405 C C . ASP A 1 177 ? 28.971 3.276 -33.827 1.00 96.75 177 ASP A C 1
ATOM 1407 O O . ASP A 1 177 ? 29.678 2.711 -32.995 1.00 96.75 177 ASP A O 1
ATOM 1411 N N . ASP A 1 178 ? 27.694 3.587 -33.563 1.00 95.81 178 ASP A N 1
ATOM 1412 C CA . ASP A 1 178 ? 27.059 3.237 -32.292 1.00 95.81 178 ASP A CA 1
ATOM 1413 C C . ASP A 1 178 ? 26.739 1.732 -32.234 1.00 95.81 178 ASP A C 1
ATOM 1415 O O . ASP A 1 178 ? 25.768 1.278 -32.850 1.00 95.81 178 ASP A O 1
ATOM 1419 N N . PRO A 1 179 ? 27.484 0.923 -31.457 1.00 93.25 179 PRO A N 1
ATOM 1420 C CA . PRO A 1 179 ? 27.250 -0.514 -31.400 1.00 93.25 179 PRO A CA 1
ATOM 1421 C C . PRO A 1 179 ? 25.903 -0.871 -30.757 1.00 93.25 179 PRO A C 1
ATOM 1423 O O . PRO A 1 179 ? 25.408 -1.976 -30.996 1.00 93.25 179 PRO A O 1
ATOM 1426 N N . GLY A 1 180 ? 25.325 0.026 -29.947 1.00 93.00 180 GLY A N 1
ATOM 1427 C CA . GLY A 1 180 ? 24.077 -0.210 -29.225 1.00 93.00 180 GLY A CA 1
ATOM 1428 C C . GLY A 1 180 ? 22.850 -0.173 -30.130 1.00 93.00 180 GLY A C 1
ATOM 1429 O O . GLY A 1 180 ? 21.963 -1.018 -29.992 1.00 93.00 180 GLY A O 1
ATOM 1430 N N . THR A 1 181 ? 22.825 0.757 -31.085 1.00 95.62 181 THR A N 1
ATOM 1431 C CA . THR A 1 181 ? 21.644 1.008 -31.925 1.00 95.62 181 THR A CA 1
ATOM 1432 C C . THR A 1 181 ? 21.848 0.666 -33.396 1.00 95.62 181 THR A C 1
ATOM 1434 O O . THR A 1 181 ? 20.871 0.385 -34.084 1.00 95.62 181 THR A O 1
ATOM 1437 N N . ARG A 1 182 ? 23.091 0.566 -33.896 1.00 95.75 182 ARG A N 1
ATOM 1438 C CA . ARG A 1 182 ? 23.385 0.264 -35.313 1.00 95.75 182 ARG A CA 1
ATOM 1439 C C . ARG A 1 182 ? 22.645 -0.959 -35.844 1.00 95.75 182 ARG A C 1
ATOM 1441 O O . ARG A 1 182 ? 22.102 -0.933 -36.939 1.00 95.75 182 ARG A O 1
ATOM 1448 N N . GLN A 1 183 ? 22.611 -2.053 -35.081 1.00 95.06 183 GLN A N 1
ATOM 1449 C CA . GLN A 1 183 ? 21.926 -3.288 -35.500 1.00 95.06 183 GLN A CA 1
ATOM 1450 C C . GLN A 1 183 ? 20.397 -3.227 -35.364 1.00 95.06 183 GLN A C 1
ATOM 1452 O O . GLN A 1 183 ? 19.716 -4.177 -35.746 1.00 95.06 183 GLN A O 1
ATOM 1457 N N . GLN A 1 184 ? 19.866 -2.138 -34.824 1.00 94.50 184 GLN A N 1
ATOM 1458 C CA . GLN A 1 184 ? 18.445 -1.859 -34.631 1.00 94.50 184 GLN A CA 1
ATOM 1459 C C . GLN A 1 184 ? 18.055 -0.588 -35.402 1.00 94.50 184 GLN A C 1
ATOM 1461 O O . GLN A 1 184 ? 17.216 0.172 -34.952 1.00 94.50 184 GLN A O 1
ATOM 1466 N N . GLY A 1 185 ? 18.738 -0.290 -36.514 1.00 95.19 185 GLY A N 1
ATOM 1467 C CA . GLY A 1 185 ? 18.397 0.861 -37.353 1.00 95.19 185 GLY A CA 1
ATOM 1468 C C . GLY A 1 185 ? 18.641 2.232 -36.722 1.00 95.19 185 GLY A C 1
ATOM 1469 O O . GLY A 1 185 ? 18.151 3.227 -37.234 1.00 95.19 185 GLY A O 1
ATOM 1470 N N . GLY A 1 186 ? 19.415 2.310 -35.637 1.00 95.62 186 GLY A N 1
ATOM 1471 C CA . GLY A 1 186 ? 19.646 3.562 -34.919 1.00 95.62 186 GLY A CA 1
ATOM 1472 C C . GLY A 1 186 ? 18.597 3.873 -33.849 1.00 95.62 186 GLY A C 1
ATOM 1473 O O . GLY A 1 186 ? 18.720 4.909 -33.202 1.00 95.62 186 GLY A O 1
ATOM 1474 N N . GLU A 1 187 ? 17.608 3.002 -33.618 1.00 96.12 187 GLU A N 1
ATOM 1475 C CA . GLU A 1 187 ? 16.518 3.235 -32.662 1.00 96.12 187 GLU A CA 1
ATOM 1476 C C . GLU A 1 187 ? 17.012 3.436 -31.220 1.00 96.12 187 GLU A C 1
ATOM 1478 O O . GLU A 1 187 ? 17.698 2.594 -30.634 1.00 96.12 187 GLU A O 1
ATOM 1483 N N . LEU A 1 188 ? 16.599 4.550 -30.614 1.00 91.50 188 LEU A N 1
ATOM 1484 C CA . LEU A 1 188 ? 16.853 4.887 -29.210 1.00 91.50 188 LEU A CA 1
ATOM 1485 C C . LEU A 1 188 ? 15.630 4.641 -28.310 1.00 91.50 188 LEU A C 1
ATOM 1487 O O . LEU A 1 188 ? 15.731 4.729 -27.083 1.00 91.50 188 LEU A O 1
ATOM 1491 N N . GLY A 1 189 ? 14.478 4.331 -28.910 1.00 90.12 189 GLY A N 1
ATOM 1492 C CA . GLY A 1 189 ? 13.211 4.089 -28.230 1.00 90.12 189 GLY A CA 1
ATOM 1493 C C . GLY A 1 189 ? 12.443 5.363 -27.869 1.00 90.12 189 GLY A C 1
ATOM 1494 O O . GLY A 1 189 ? 12.657 6.442 -28.422 1.00 90.12 189 GLY A O 1
ATOM 1495 N N . TRP A 1 190 ? 11.500 5.224 -26.933 1.00 90.12 190 TRP A N 1
ATOM 1496 C CA . TRP A 1 190 ? 10.535 6.268 -26.589 1.00 90.12 190 TRP A CA 1
ATOM 1497 C C . TRP A 1 190 ? 11.013 7.167 -25.450 1.00 90.12 190 TRP A C 1
ATOM 1499 O O . TRP A 1 190 ? 11.245 6.721 -24.325 1.00 90.12 190 TRP A O 1
ATOM 1509 N N . PH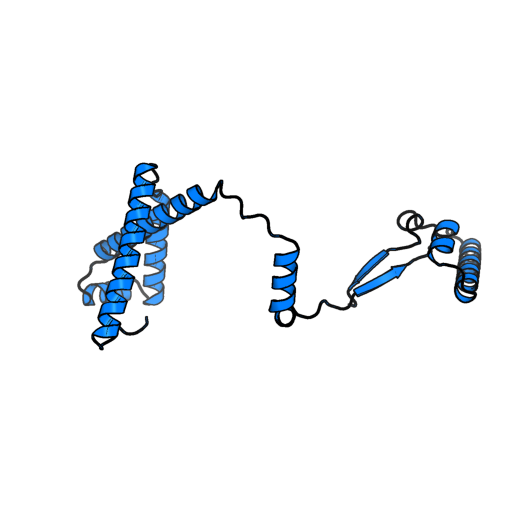E A 1 191 ? 11.017 8.469 -25.708 1.00 88.00 191 PHE A N 1
ATOM 1510 C CA . PHE A 1 191 ? 11.365 9.507 -24.747 1.00 88.00 191 PHE A CA 1
ATOM 1511 C C . PHE A 1 191 ? 10.145 10.352 -24.416 1.00 88.00 191 PHE A C 1
ATOM 1513 O O . PHE A 1 191 ? 9.297 10.616 -25.268 1.00 88.00 191 PHE A O 1
ATOM 1520 N N . ARG A 1 192 ? 10.048 10.820 -23.171 1.00 85.44 192 ARG A N 1
ATOM 1521 C CA . ARG A 1 192 ? 9.059 11.844 -22.816 1.00 85.44 192 ARG A CA 1
ATOM 1522 C C . ARG A 1 192 ? 9.519 13.181 -23.385 1.00 85.44 192 ARG A C 1
ATOM 1524 O O . ARG A 1 192 ? 10.690 13.529 -23.247 1.00 85.44 192 ARG A O 1
ATOM 1531 N N . ARG A 1 193 ? 8.600 13.949 -23.974 1.00 74.38 193 ARG A N 1
ATOM 1532 C CA . ARG A 1 193 ? 8.858 15.374 -24.207 1.00 74.38 193 ARG A CA 1
ATOM 1533 C C . ARG A 1 193 ? 8.966 16.035 -22.823 1.00 74.38 193 ARG A C 1
ATOM 1535 O O . ARG A 1 193 ? 8.045 15.864 -22.026 1.00 74.38 193 ARG A O 1
ATOM 1542 N N . GLY A 1 194 ? 10.124 16.638 -22.536 1.00 65.25 194 GLY A N 1
ATOM 1543 C CA . GLY A 1 194 ? 10.480 17.207 -21.226 1.00 65.25 194 GLY A CA 1
ATOM 1544 C C . GLY A 1 194 ? 9.447 18.166 -20.655 1.00 65.25 194 GLY A C 1
ATOM 1545 O O . GLY A 1 194 ? 8.747 18.823 -21.459 1.00 65.25 194 GLY A O 1
#

Foldseek 3Di:
DDDQDPDPVSNVVVVVVVVVVVVVLVVLLVVLVVVVQWADPVVLVVVLVVVLVVQCVVLPHPVSSQVVQVVVVHGPVRVSVVSSVVSGSVRSNVVSVCVVCVPDDDPDDDPVNVVVVCVVCVVVVDDDADKDKDFDAAQDFDPDPVSVVVSVVVVVVLVVCVVVPDQQLVSLLVGGPPPVCNPVSRTPDIDGPD

pLDDT: mean 93.13, std 5.94, range [50.78, 97.81]

Radius of gyration: 34.97 Å; chains: 1; bounding box: 82×42×86 Å

Secondary structure (DSSP, 8-state):
-PPPP-SHHHHHHHHHHHHHHHHHHHHHHHHHHHTT----HHHHHHHHHHHHHHHHHHTSSHHHHHHHHHHTT--HHHHHHHHHHHHHHHHHHHHHHHHHHHT-PPPPPPHHHHHHHHHHHTTTS-PPPPEEEEE-------SSHHHHHHHHHHHHHHHHHHHHT--HHHHHHHH---TTTGGGTTEEEEEE--

Sequence (194 aa):
GEPVPTDSAALEALKRQELETLINELILLQAAARDSIVAGEGEVEAQVEAAIADQERRFGSRSAFEQALSNEGMTVEQYRQMIAQGVRRSGIRQQYVALLQRDRRPPPVSDDEIREFFEERRAELGRRPATIEFEQVVVTPEPSDSARERALEEAREILEQLQEGEDFETLARRHSDDPGTRQQGGELGWFRRG